Protein AF-A0AAV2R669-F1 (afdb_monomer_lite)

Organism: Meganyctiphanes norvegica (NCBI:txid48144)

Foldseek 3Di:
DPPDDDCPDAFADDPQVDDDPQFPDKDFDFDPPDDDDGDRHIGTDGPPDDDDDDDDDPDQLWWAKPFDDPQWLAARTWGFDDADPNHTWTDHPPFWIWDFDAPDDPHLFGWIKIDGRVDRFWIKIFGDPDSPDDLAFWGWIQTGPIPPDHGITIMHGESEDPQWDAANNRDTDGPVQACPPDQDDPVSRSNPPDDDPPDPPPDDPPDPDPDDPDPDDPDDDDDDDDDDDPDDDDDD

pLDDT: mean 83.21, std 13.61, range [39.62, 97.88]

Sequence (236 aa):
MSHRKNLTYDNFFGSSKCINKHEQCSSIYTSYTDVPKWYALWTSAPCNSLRCTACQQSILNFLHIRGLCSRTQFDLEYYIKDIKNNKPLFTGHRYSFIEFIPESVNSSLGFWQLTFTINNNTKGVMKMLDKKDYPIGKKNWIIEGDYCTPGLTTLALTSCSNGQYTCNDGSCIDISYRCDMEVHCRDESDEENCQTLLLPAKYLNNIPPPKTEGNDTVTISINIVLGPIKSFNIMD

Structure (mmCIF, N/CA/C/O backbone):
data_AF-A0AAV2R669-F1
#
_entry.id   AF-A0AAV2R669-F1
#
loop_
_atom_site.group_PDB
_atom_site.id
_atom_site.type_symbol
_atom_site.label_atom_id
_atom_site.label_alt_id
_atom_site.label_comp_id
_atom_site.label_asym_id
_atom_site.label_entity_id
_atom_site.label_seq_id
_atom_site.pdbx_PDB_ins_code
_atom_site.Cartn_x
_atom_site.Cartn_y
_atom_site.Cartn_z
_atom_site.occupancy
_atom_site.B_iso_or_equiv
_atom_site.auth_seq_id
_atom_site.auth_comp_id
_atom_site.auth_asym_id
_atom_site.auth_atom_id
_atom_site.pdbx_PDB_model_num
ATOM 1 N N . MET A 1 1 ? 5.722 -16.511 -29.828 1.00 39.62 1 MET A N 1
ATOM 2 C CA . MET A 1 1 ? 4.247 -16.526 -29.710 1.00 39.62 1 MET A CA 1
ATOM 3 C C . MET A 1 1 ? 3.688 -15.379 -30.536 1.00 39.62 1 MET A C 1
ATOM 5 O O . MET A 1 1 ? 4.020 -14.237 -30.260 1.00 39.62 1 MET A O 1
ATOM 9 N N . SER A 1 2 ? 2.917 -15.661 -31.588 1.00 45.12 2 SER A N 1
ATOM 10 C CA . SER A 1 2 ? 2.230 -14.614 -32.355 1.00 45.12 2 SER A CA 1
ATOM 11 C C . SER A 1 2 ? 0.931 -14.282 -31.623 1.00 45.12 2 SER A C 1
ATOM 13 O O . SER A 1 2 ? -0.000 -15.084 -31.629 1.00 45.12 2 SER A O 1
ATOM 15 N N . HIS A 1 3 ? 0.882 -13.135 -30.942 1.00 60.78 3 HIS A N 1
ATOM 16 C CA . HIS A 1 3 ? -0.354 -12.623 -30.351 1.00 60.78 3 HIS A CA 1
ATOM 17 C C . HIS A 1 3 ? -1.243 -12.078 -31.472 1.00 60.78 3 HIS A C 1
ATOM 19 O O . HIS A 1 3 ? -1.274 -10.879 -31.736 1.00 60.78 3 HIS A O 1
ATOM 25 N N . ARG A 1 4 ? -1.936 -12.975 -32.180 1.00 66.12 4 ARG A N 1
ATOM 26 C CA . ARG A 1 4 ? -2.916 -12.587 -33.196 1.00 66.12 4 ARG A CA 1
ATOM 27 C C . ARG A 1 4 ? -4.174 -12.092 -32.495 1.00 66.12 4 ARG A C 1
ATOM 29 O O . ARG A 1 4 ? -4.993 -12.885 -32.043 1.00 66.12 4 ARG A O 1
ATOM 36 N N . LYS A 1 5 ? -4.301 -10.774 -32.384 1.00 72.06 5 LYS A N 1
ATOM 37 C CA . LYS A 1 5 ? -5.547 -10.095 -32.025 1.00 72.06 5 LYS A CA 1
ATOM 38 C C . LYS A 1 5 ? -6.033 -9.319 -33.240 1.00 72.06 5 LYS A C 1
ATOM 40 O O . LYS A 1 5 ? -5.220 -8.769 -33.980 1.00 72.06 5 LYS A O 1
ATOM 45 N N . ASN A 1 6 ? -7.347 -9.282 -33.440 1.00 79.56 6 ASN A N 1
ATOM 46 C CA . ASN A 1 6 ? -7.929 -8.431 -34.470 1.00 79.56 6 ASN A CA 1
ATOM 47 C C . ASN A 1 6 ? -7.722 -6.969 -34.081 1.00 79.56 6 ASN A C 1
ATOM 49 O O . ASN A 1 6 ? -8.040 -6.570 -32.960 1.00 79.56 6 ASN A O 1
ATOM 53 N N . LEU A 1 7 ? -7.190 -6.183 -35.011 1.00 72.62 7 LEU A N 1
ATOM 54 C CA . LEU A 1 7 ? -7.048 -4.750 -34.829 1.00 72.62 7 LEU A CA 1
ATOM 55 C C . LEU A 1 7 ? -8.405 -4.086 -35.087 1.00 72.62 7 LEU A C 1
ATOM 57 O O . LEU A 1 7 ? -8.795 -3.892 -36.232 1.00 72.62 7 LEU A O 1
ATOM 61 N N . THR A 1 8 ? -9.146 -3.790 -34.021 1.00 83.44 8 THR A N 1
ATOM 62 C CA . THR A 1 8 ? -10.465 -3.131 -34.096 1.00 83.44 8 THR A CA 1
ATOM 63 C C . THR A 1 8 ? -10.393 -1.618 -33.881 1.00 83.44 8 THR A C 1
ATOM 65 O O . THR A 1 8 ? -11.408 -0.938 -33.987 1.00 83.44 8 THR A O 1
ATOM 68 N N . TYR A 1 9 ? -9.214 -1.101 -33.534 1.00 81.62 9 TYR A N 1
ATOM 69 C CA . TYR A 1 9 ? -8.947 0.307 -33.263 1.00 81.62 9 TYR A CA 1
ATOM 70 C C . TYR A 1 9 ? -7.529 0.657 -33.718 1.00 81.62 9 TYR A C 1
ATOM 72 O O . TYR A 1 9 ? -6.600 -0.117 -33.472 1.00 81.62 9 TYR A O 1
ATOM 80 N N . ASP A 1 10 ? -7.364 1.830 -34.329 1.00 77.69 10 ASP A N 1
ATOM 81 C CA . ASP A 1 10 ? -6.072 2.416 -34.667 1.00 77.69 10 ASP A CA 1
ATOM 82 C C . ASP A 1 10 ? -6.046 3.922 -34.384 1.00 77.69 10 ASP A C 1
ATOM 84 O O . ASP A 1 10 ? -7.063 4.607 -34.481 1.00 77.69 10 ASP A O 1
ATOM 88 N N . ASN A 1 11 ? -4.870 4.443 -34.032 1.00 80.31 11 ASN A N 1
ATOM 89 C CA . ASN A 1 11 ? -4.634 5.878 -33.861 1.00 80.31 11 ASN A CA 1
ATOM 90 C C . ASN A 1 11 ? -3.311 6.320 -34.511 1.00 80.31 11 ASN A C 1
ATOM 92 O O . ASN A 1 11 ? -2.536 7.084 -33.928 1.00 80.31 11 ASN A O 1
ATOM 96 N N . PHE A 1 12 ? -3.038 5.815 -35.717 1.00 79.62 12 PHE A N 1
ATOM 97 C CA . PHE A 1 12 ? -1.844 6.192 -36.473 1.00 79.62 12 PHE A CA 1
ATOM 98 C C . PHE A 1 12 ? -1.829 7.688 -36.822 1.00 79.62 12 PHE A C 1
ATOM 100 O O . PHE A 1 12 ? -2.843 8.249 -37.244 1.00 79.62 12 PHE A O 1
ATOM 107 N N . PHE A 1 13 ? -0.668 8.333 -36.679 1.00 73.25 13 PHE A N 1
ATOM 108 C CA . PHE A 1 13 ? -0.497 9.761 -36.961 1.00 73.25 13 PHE A CA 1
ATOM 109 C C . PHE A 1 13 ? -0.235 10.048 -38.448 1.00 73.25 13 PHE A C 1
ATOM 111 O O . PHE A 1 13 ? 0.772 9.613 -39.013 1.00 73.25 13 PHE A O 1
ATOM 118 N N . GLY A 1 14 ? -1.094 10.846 -39.086 1.00 69.94 14 GLY A N 1
ATOM 119 C CA . GLY A 1 14 ? -0.857 11.358 -40.442 1.00 69.94 14 GLY A CA 1
ATOM 120 C C . GLY A 1 14 ? -0.643 10.259 -41.496 1.00 69.94 14 GLY A C 1
ATOM 121 O O . GLY A 1 14 ? -1.399 9.291 -41.570 1.00 69.94 14 GLY A O 1
ATOM 122 N N . SER A 1 15 ? 0.395 10.405 -42.326 1.00 58.53 15 SER A N 1
ATOM 123 C CA . SER A 1 15 ? 0.717 9.493 -43.438 1.00 58.53 15 SER A CA 1
ATOM 124 C C . SER A 1 15 ? 1.345 8.159 -43.016 1.00 58.53 15 SER A C 1
ATOM 126 O O . SER A 1 15 ? 1.651 7.340 -43.879 1.00 58.53 15 SER A O 1
ATOM 128 N N . SER A 1 16 ? 1.510 7.895 -41.716 1.00 60.56 16 SER A N 1
ATOM 129 C CA . SER A 1 16 ? 2.085 6.635 -41.208 1.00 60.56 16 SER A CA 1
ATOM 130 C C . SER A 1 16 ? 1.166 5.409 -41.367 1.00 60.56 16 SER A C 1
ATOM 132 O O . SER A 1 16 ? 1.531 4.301 -40.982 1.00 60.56 16 SER A O 1
ATOM 134 N N . LYS A 1 17 ? 0.002 5.577 -42.015 1.00 58.44 17 LYS A N 1
ATOM 135 C CA . LYS A 1 17 ? -0.806 4.478 -42.578 1.00 58.44 17 LYS A CA 1
ATOM 136 C C . LYS A 1 17 ? -0.176 3.848 -43.829 1.00 58.44 17 LYS A C 1
ATOM 138 O O . LYS A 1 17 ? -0.511 2.718 -44.179 1.00 58.44 17 LYS A O 1
ATOM 143 N N . CYS A 1 18 ? 0.720 4.561 -44.515 1.00 59.94 18 CYS A N 1
ATOM 144 C CA . CYS A 1 18 ? 1.361 4.092 -45.740 1.00 59.94 18 CYS A CA 1
ATOM 145 C C . CYS A 1 18 ? 2.599 3.250 -45.408 1.00 59.94 18 CYS A C 1
ATOM 147 O O . CYS A 1 18 ? 3.700 3.765 -45.236 1.00 59.94 18 CYS A O 1
ATOM 149 N N . ILE A 1 19 ? 2.404 1.936 -45.328 1.00 62.81 19 ILE A N 1
ATOM 150 C CA . ILE A 1 19 ? 3.462 0.958 -45.066 1.00 62.81 19 ILE A CA 1
ATOM 151 C C . ILE A 1 19 ? 4.457 0.951 -46.238 1.00 62.81 19 ILE A C 1
ATOM 153 O O . ILE A 1 19 ? 4.104 0.590 -47.361 1.00 62.81 19 ILE A O 1
ATOM 157 N N . ASN A 1 20 ? 5.715 1.316 -45.983 1.00 72.06 20 ASN A N 1
ATOM 158 C CA . ASN A 1 20 ? 6.813 1.164 -46.941 1.00 72.06 20 ASN A CA 1
ATOM 159 C C . ASN A 1 20 ? 7.665 -0.077 -46.595 1.00 72.06 20 ASN A C 1
ATOM 161 O O . ASN A 1 20 ? 7.605 -0.592 -45.478 1.00 72.06 20 ASN A O 1
ATOM 165 N N . LYS A 1 21 ? 8.496 -0.565 -47.529 1.00 77.31 21 LYS A N 1
ATOM 166 C CA . LYS A 1 21 ? 9.303 -1.795 -47.338 1.00 77.31 21 LYS A CA 1
ATOM 167 C C . LYS A 1 21 ? 10.291 -1.749 -46.160 1.00 77.31 21 LYS A C 1
ATOM 169 O O . LYS A 1 21 ? 10.777 -2.791 -45.735 1.00 77.31 21 LYS A O 1
ATOM 174 N N . HIS A 1 22 ? 10.615 -0.561 -45.661 1.00 78.94 22 HIS A N 1
ATOM 175 C CA . HIS A 1 22 ? 11.566 -0.339 -44.575 1.00 78.94 22 HIS A CA 1
ATOM 176 C C . HIS A 1 22 ? 10.886 -0.125 -43.216 1.00 78.94 22 HIS A C 1
ATOM 178 O O . HIS A 1 22 ? 11.506 -0.390 -42.192 1.00 78.94 22 HIS A O 1
ATOM 184 N N . GLU A 1 23 ? 9.619 0.289 -43.191 1.00 83.25 23 GLU A N 1
ATOM 185 C CA . GLU A 1 23 ? 8.859 0.620 -41.984 1.00 83.25 23 GLU A CA 1
ATOM 186 C C . GLU A 1 23 ? 7.741 -0.399 -41.735 1.00 83.25 23 GLU A C 1
ATOM 188 O O . GLU A 1 23 ? 6.563 -0.148 -41.980 1.00 83.25 23 GLU A O 1
ATOM 193 N N . GLN A 1 24 ? 8.137 -1.585 -41.273 1.00 85.25 24 GLN A N 1
ATOM 194 C CA . GLN A 1 24 ? 7.246 -2.734 -41.048 1.00 85.25 24 GLN A CA 1
ATOM 195 C C . GLN A 1 24 ? 6.854 -2.935 -39.572 1.00 85.25 24 GLN A C 1
ATOM 197 O O . GLN A 1 24 ? 6.113 -3.863 -39.258 1.00 85.25 24 GLN A O 1
ATOM 202 N N . CYS A 1 25 ? 7.351 -2.099 -38.655 1.00 85.69 25 CYS A N 1
ATOM 203 C CA . CYS A 1 25 ? 7.051 -2.181 -37.226 1.00 85.69 25 CYS A CA 1
ATOM 204 C C . CYS A 1 25 ? 6.330 -0.922 -36.744 1.00 85.69 25 CYS A C 1
ATOM 206 O O . CYS A 1 25 ? 6.520 0.161 -37.286 1.00 85.69 25 CYS A O 1
ATOM 208 N N . SER A 1 26 ? 5.506 -1.051 -35.706 1.00 85.00 26 SER A N 1
ATOM 209 C CA . SER A 1 26 ? 4.833 0.082 -35.068 1.00 85.00 26 SER A CA 1
ATOM 210 C C . SER A 1 26 ? 5.607 0.559 -33.842 1.00 85.00 26 SER A C 1
ATOM 212 O O . SER A 1 26 ? 6.101 -0.257 -33.063 1.00 85.00 26 SER A O 1
ATOM 214 N N . SER A 1 27 ? 5.647 1.868 -33.620 1.00 84.56 27 SER A N 1
ATOM 215 C CA . SER A 1 27 ? 6.121 2.468 -32.371 1.00 84.56 27 SER A CA 1
ATOM 216 C C . SER A 1 27 ? 5.135 3.515 -31.864 1.00 84.56 27 SER A C 1
ATOM 218 O O . SER A 1 27 ? 4.280 3.986 -32.614 1.00 84.56 27 SER A O 1
ATOM 220 N N . ILE A 1 28 ? 5.238 3.850 -30.580 1.00 83.00 28 ILE A N 1
ATOM 221 C CA . ILE A 1 28 ? 4.409 4.874 -29.947 1.00 83.00 28 ILE A CA 1
ATOM 222 C C . ILE A 1 28 ? 5.215 6.168 -29.892 1.00 83.00 28 ILE A C 1
ATOM 224 O O . ILE A 1 28 ? 6.337 6.185 -29.384 1.00 83.00 28 ILE A O 1
ATOM 228 N N . TYR A 1 29 ? 4.635 7.242 -30.415 1.00 76.00 29 TYR A N 1
ATOM 229 C CA . TYR A 1 29 ? 5.193 8.585 -30.381 1.00 76.00 29 TYR A CA 1
ATOM 230 C C . TYR A 1 29 ? 4.450 9.441 -29.350 1.00 76.00 29 TYR A C 1
ATOM 232 O O . TYR A 1 29 ? 3.219 9.481 -29.331 1.00 76.00 29 TYR A O 1
ATOM 240 N N . THR A 1 30 ? 5.210 10.131 -28.498 1.00 72.44 30 THR A N 1
ATOM 241 C CA . THR A 1 30 ? 4.705 11.092 -27.510 1.00 72.44 30 THR A CA 1
ATOM 242 C C . THR A 1 30 ? 5.385 12.441 -27.744 1.00 72.44 30 THR A C 1
ATOM 244 O O . THR A 1 30 ? 6.606 12.526 -27.614 1.00 72.44 30 THR A O 1
ATOM 247 N N . SER A 1 31 ? 4.623 13.488 -28.077 1.00 62.28 31 SER A N 1
ATOM 248 C CA . SER A 1 31 ? 5.128 14.868 -28.179 1.00 62.28 31 SER A CA 1
ATOM 249 C C . SER A 1 31 ? 4.693 15.683 -26.962 1.00 62.28 31 SER A C 1
ATOM 251 O O . SER A 1 31 ? 3.539 15.601 -26.547 1.00 62.28 31 SER A O 1
ATOM 253 N N . TYR A 1 32 ? 5.617 16.459 -26.391 1.00 52.84 32 TYR A N 1
ATOM 254 C CA . TYR A 1 32 ? 5.367 17.345 -25.245 1.00 52.84 32 TYR A CA 1
ATOM 255 C C . TYR A 1 32 ? 4.954 18.765 -25.671 1.00 52.84 32 TYR A C 1
ATOM 257 O O . TYR A 1 32 ? 4.428 19.524 -24.864 1.00 52.84 32 TYR A O 1
ATOM 265 N N . THR A 1 33 ? 5.193 19.149 -26.928 1.00 57.22 33 THR A N 1
ATOM 266 C CA . THR A 1 33 ? 5.106 20.552 -27.367 1.00 57.22 33 THR A CA 1
ATOM 267 C C . THR A 1 33 ? 3.739 20.969 -27.908 1.00 57.22 33 THR A C 1
ATOM 269 O O . THR A 1 33 ? 3.522 22.160 -28.097 1.00 57.22 33 THR A O 1
ATOM 272 N N . ASP A 1 34 ? 2.805 20.031 -28.092 1.00 50.47 34 ASP A N 1
ATOM 273 C CA . ASP A 1 34 ? 1.478 20.295 -28.659 1.00 50.47 34 ASP A CA 1
ATOM 274 C C . ASP A 1 34 ? 0.375 19.841 -27.680 1.00 50.47 34 ASP A C 1
ATOM 276 O O . ASP A 1 34 ? 0.002 18.669 -27.628 1.00 50.47 34 ASP A O 1
ATOM 280 N N . VAL A 1 35 ? -0.147 20.760 -26.859 1.00 49.75 35 VAL A N 1
ATOM 281 C CA . VAL A 1 35 ? -1.277 20.506 -25.931 1.00 49.75 35 VAL A CA 1
ATOM 282 C C . VAL A 1 35 ? -2.598 21.013 -26.549 1.00 49.75 35 VAL A C 1
ATOM 284 O O . VAL A 1 35 ? -2.559 21.970 -27.322 1.00 49.75 35 VAL A O 1
ATOM 287 N N . PRO A 1 36 ? -3.773 20.397 -26.251 1.00 51.03 36 PRO A N 1
ATOM 288 C CA . PRO A 1 36 ? -4.198 20.010 -24.904 1.00 51.03 36 PRO A CA 1
ATOM 289 C C . PRO A 1 36 ? -4.433 18.505 -24.661 1.00 51.03 36 PRO A C 1
ATOM 291 O O . PRO A 1 36 ? -5.153 18.165 -23.724 1.00 51.03 36 PRO A O 1
ATOM 294 N N . LYS A 1 37 ? -3.881 17.571 -25.454 1.00 48.03 37 LYS A N 1
ATOM 295 C CA . LYS A 1 37 ? -4.121 16.131 -25.217 1.00 48.03 37 LYS A CA 1
ATOM 296 C C . LYS A 1 37 ? -2.895 15.250 -25.458 1.00 48.03 37 LYS A C 1
ATOM 298 O O . LYS A 1 37 ? -2.371 15.175 -26.562 1.00 48.03 37 LYS A O 1
ATOM 303 N N . TRP A 1 38 ? -2.510 14.528 -24.409 1.00 51.62 38 TRP A N 1
ATOM 304 C CA . TRP A 1 38 ? -1.505 13.467 -24.397 1.00 51.62 38 TRP A CA 1
ATOM 305 C C . TRP A 1 38 ? -1.961 12.278 -25.250 1.00 51.62 38 TRP A C 1
ATOM 307 O O . TRP A 1 38 ? -2.476 11.290 -24.728 1.00 51.62 38 TRP A O 1
ATOM 317 N N . TYR A 1 39 ? -1.814 12.359 -26.567 1.00 60.47 39 TYR A N 1
ATOM 318 C CA . TYR A 1 39 ? -2.067 11.207 -27.421 1.00 60.47 39 TYR A CA 1
ATOM 319 C C . TYR A 1 39 ? -0.762 10.446 -27.646 1.00 60.47 39 TYR A C 1
ATOM 321 O O . TYR A 1 39 ? 0.130 10.896 -28.357 1.00 60.47 39 TYR A O 1
ATOM 329 N N . ALA A 1 40 ? -0.662 9.270 -27.027 1.00 72.62 40 ALA A N 1
ATOM 330 C CA . ALA A 1 40 ? 0.266 8.228 -27.441 1.00 72.62 40 ALA A CA 1
ATOM 331 C C . ALA A 1 40 ? -0.179 7.723 -28.824 1.00 72.62 40 ALA A C 1
ATOM 333 O O . ALA A 1 40 ? -1.059 6.864 -28.923 1.00 72.62 40 ALA A O 1
ATOM 334 N N . LEU A 1 41 ? 0.362 8.319 -29.887 1.00 79.94 41 LEU A N 1
ATOM 335 C CA . LEU A 1 41 ? -0.017 8.021 -31.268 1.00 79.94 41 LEU A CA 1
ATOM 336 C C . LEU A 1 41 ? 0.861 6.916 -31.836 1.00 79.94 41 LEU A C 1
ATOM 338 O O . LEU A 1 41 ? 2.046 6.817 -31.510 1.00 79.94 41 LEU A O 1
ATOM 342 N N . TRP A 1 42 ? 0.289 6.084 -32.699 1.00 83.69 42 TRP A N 1
ATOM 343 C CA . TRP A 1 42 ? 1.061 5.054 -33.382 1.00 83.69 42 TRP A CA 1
ATOM 344 C C . TRP A 1 42 ? 1.752 5.637 -34.616 1.00 83.69 42 TRP A C 1
ATOM 346 O O . TRP A 1 42 ? 1.205 6.486 -35.320 1.00 83.69 42 TRP A O 1
ATOM 356 N N . THR A 1 43 ? 2.965 5.173 -34.893 1.00 83.44 43 THR A N 1
ATOM 357 C CA . THR A 1 43 ? 3.702 5.491 -36.119 1.00 83.44 43 THR A CA 1
ATOM 358 C C . THR A 1 43 ? 4.392 4.248 -36.653 1.00 83.44 43 THR A C 1
ATOM 360 O O . THR A 1 43 ? 4.813 3.378 -35.883 1.00 83.44 43 THR A O 1
ATOM 363 N N . SER A 1 44 ? 4.532 4.174 -37.973 1.00 85.38 44 SER A N 1
ATOM 364 C CA . SER A 1 44 ? 5.406 3.215 -38.636 1.00 85.38 44 SER A CA 1
ATOM 365 C C . SER A 1 44 ? 6.869 3.524 -38.295 1.00 85.38 44 SER A C 1
ATOM 367 O O . SER A 1 44 ? 7.248 4.675 -38.059 1.00 85.38 44 SER A O 1
ATOM 369 N N . ALA A 1 45 ? 7.681 2.479 -38.181 1.00 82.75 45 ALA A N 1
ATOM 370 C CA . ALA A 1 45 ? 9.097 2.559 -37.872 1.00 82.75 45 ALA A CA 1
ATOM 371 C C . ALA A 1 45 ? 9.853 1.339 -38.431 1.00 82.75 45 ALA A C 1
ATOM 373 O O . ALA A 1 45 ? 9.278 0.253 -38.593 1.00 82.75 45 ALA A O 1
ATOM 374 N N . PRO A 1 46 ? 11.165 1.472 -38.686 1.00 87.38 46 PRO A N 1
ATOM 375 C CA . PRO A 1 46 ? 12.007 0.337 -39.028 1.00 87.38 46 PRO A CA 1
ATOM 376 C C . PRO A 1 46 ? 12.129 -0.652 -37.870 1.00 87.38 46 PRO A C 1
ATOM 378 O O . PRO A 1 46 ? 12.451 -0.271 -36.745 1.00 87.38 46 PRO A O 1
ATOM 381 N N . CYS A 1 47 ? 11.934 -1.940 -38.153 1.00 85.56 47 CYS A N 1
ATOM 382 C CA . CYS A 1 47 ? 12.015 -3.004 -37.147 1.00 85.56 47 CYS A CA 1
ATOM 383 C C . CYS A 1 47 ? 13.415 -3.192 -36.544 1.00 85.56 47 CYS A C 1
ATOM 385 O O . CYS A 1 47 ? 13.551 -3.757 -35.465 1.00 85.56 47 CYS A O 1
ATOM 387 N N . ASN A 1 48 ? 14.459 -2.739 -37.241 1.00 88.88 48 ASN A N 1
ATOM 388 C CA . ASN A 1 48 ? 15.849 -2.797 -36.786 1.00 88.88 48 ASN A CA 1
ATOM 389 C C . ASN A 1 48 ? 16.268 -1.576 -35.946 1.00 88.88 48 ASN A C 1
ATOM 391 O O . ASN A 1 48 ? 17.411 -1.504 -35.501 1.00 88.88 48 ASN A O 1
ATOM 395 N N . SER A 1 49 ? 15.374 -0.606 -35.738 1.00 85.12 49 SER A N 1
ATOM 396 C CA . SER A 1 49 ? 15.646 0.573 -34.919 1.00 85.12 49 SER A CA 1
ATOM 397 C C . SER A 1 49 ? 15.556 0.212 -33.434 1.00 85.12 49 SER A C 1
ATOM 399 O O . SER A 1 49 ? 14.514 -0.244 -32.965 1.00 85.12 49 SER A O 1
ATOM 401 N N . LEU A 1 50 ? 16.636 0.440 -32.681 1.00 83.75 50 LEU A N 1
ATOM 402 C CA . LEU A 1 50 ? 16.644 0.263 -31.227 1.00 83.75 50 LEU A CA 1
ATOM 403 C C . LEU A 1 50 ? 15.735 1.307 -30.570 1.00 83.75 50 LEU A C 1
ATOM 405 O O . LEU A 1 50 ? 15.984 2.509 -30.665 1.00 83.75 50 LEU A O 1
ATOM 409 N N . ARG A 1 51 ? 14.669 0.842 -29.915 1.00 80.25 51 ARG A N 1
ATOM 410 C CA . ARG A 1 51 ? 13.666 1.674 -29.238 1.00 80.25 51 ARG A CA 1
ATOM 411 C C . ARG A 1 51 ? 13.211 0.999 -27.951 1.00 80.25 51 ARG A C 1
ATOM 413 O O . ARG A 1 51 ? 13.221 -0.227 -27.854 1.00 80.25 51 ARG A O 1
ATOM 420 N N . CYS A 1 52 ? 12.765 1.794 -26.983 1.00 79.69 52 CYS A N 1
ATOM 421 C CA . CYS A 1 52 ? 12.023 1.264 -25.843 1.00 79.69 52 CYS A CA 1
ATOM 422 C C . CYS A 1 52 ? 10.739 0.597 -26.354 1.00 79.69 52 CYS A C 1
ATOM 424 O O . CYS A 1 52 ? 10.006 1.194 -27.143 1.00 79.69 52 CYS A O 1
ATOM 426 N N . THR A 1 53 ? 10.481 -0.637 -25.921 1.00 79.62 53 THR A N 1
ATOM 427 C CA . THR A 1 53 ? 9.311 -1.411 -26.347 1.00 79.62 53 THR A CA 1
ATOM 428 C C . THR A 1 53 ? 8.296 -1.531 -25.217 1.00 79.62 53 THR A C 1
ATOM 430 O O . THR A 1 53 ? 8.667 -1.649 -24.048 1.00 79.62 53 THR A O 1
ATOM 433 N N . ALA A 1 54 ? 7.013 -1.503 -25.568 1.00 76.56 54 ALA A N 1
ATOM 434 C CA . ALA A 1 54 ? 5.929 -1.796 -24.644 1.00 76.56 54 ALA A CA 1
ATOM 435 C C . ALA A 1 54 ? 5.592 -3.288 -24.728 1.00 76.56 54 ALA A C 1
ATOM 437 O O . ALA A 1 54 ? 5.341 -3.818 -25.811 1.00 76.56 54 ALA A O 1
ATOM 438 N N . CYS A 1 55 ? 5.551 -3.961 -23.583 1.00 70.88 55 CYS A N 1
ATOM 439 C CA . CYS A 1 55 ? 5.133 -5.356 -23.497 1.00 70.88 55 CYS A CA 1
ATOM 440 C C . CYS A 1 55 ? 3.715 -5.428 -22.927 1.00 70.88 55 CYS A C 1
ATOM 442 O O . CYS A 1 55 ? 3.431 -4.839 -21.886 1.00 70.88 55 CYS A O 1
ATOM 444 N N . GLN A 1 56 ? 2.822 -6.174 -23.584 1.00 69.56 56 GLN A N 1
ATOM 445 C CA . GLN A 1 56 ? 1.528 -6.514 -22.997 1.00 69.56 56 GLN A CA 1
ATOM 446 C C . GLN A 1 56 ? 1.718 -7.705 -22.053 1.00 69.56 56 GLN A C 1
ATOM 448 O O . GLN A 1 56 ? 1.891 -8.834 -22.509 1.00 69.56 56 GLN A O 1
ATOM 453 N N . GLN A 1 57 ? 1.660 -7.462 -20.746 1.00 66.50 57 GLN A N 1
ATOM 454 C CA . GLN A 1 57 ? 1.606 -8.527 -19.748 1.00 66.50 57 GLN A CA 1
ATOM 455 C C . GLN A 1 57 ? 0.145 -8.828 -19.410 1.00 66.50 57 GLN A C 1
ATOM 457 O O . GLN A 1 57 ? -0.630 -7.924 -19.112 1.00 66.50 57 GLN A O 1
ATOM 462 N N . SER A 1 58 ? -0.256 -10.094 -19.526 1.00 56.69 58 SER A N 1
ATOM 463 C CA . SER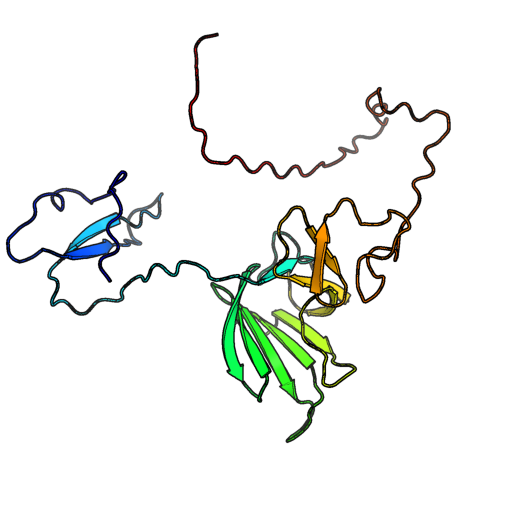 A 1 58 ? -1.665 -10.500 -19.456 1.00 56.69 58 SER A CA 1
ATOM 464 C C . SER A 1 58 ? -2.254 -10.478 -18.047 1.00 56.69 58 SER A C 1
ATOM 466 O O . SER A 1 58 ? -3.471 -10.402 -17.933 1.00 56.69 58 SER A O 1
ATOM 468 N N . ILE A 1 59 ? -1.425 -10.540 -16.998 1.00 56.41 59 ILE A N 1
ATOM 469 C CA . ILE A 1 59 ? -1.854 -10.462 -15.596 1.00 56.41 59 ILE A CA 1
ATOM 470 C C . ILE A 1 59 ? -0.693 -9.883 -14.777 1.00 56.41 59 ILE A C 1
ATOM 472 O O . ILE A 1 59 ? 0.271 -10.585 -14.477 1.00 56.41 59 ILE A O 1
ATOM 476 N N . LEU A 1 60 ? -0.762 -8.601 -14.434 1.00 57.47 60 LEU A N 1
ATOM 477 C CA . LEU A 1 60 ? -0.095 -8.087 -13.241 1.00 57.47 60 LEU A CA 1
ATOM 478 C C . LEU A 1 60 ? -1.215 -7.906 -12.222 1.00 57.47 60 LEU A C 1
ATOM 480 O O . LEU A 1 60 ? -2.060 -7.032 -12.391 1.00 57.47 60 LEU A O 1
ATOM 484 N N . ASN A 1 61 ? -1.268 -8.771 -11.210 1.00 71.75 61 ASN A N 1
ATOM 485 C CA . ASN A 1 61 ? -2.124 -8.513 -10.059 1.00 71.75 61 ASN A CA 1
ATOM 486 C C . ASN A 1 61 ? -1.426 -7.424 -9.253 1.00 71.75 61 ASN A C 1
ATOM 488 O O . ASN A 1 61 ? -0.530 -7.704 -8.455 1.00 71.75 61 ASN A O 1
ATOM 492 N N . PHE A 1 62 ? -1.770 -6.177 -9.554 1.00 87.25 62 PHE A N 1
ATOM 493 C CA . PHE A 1 62 ? -1.351 -5.051 -8.744 1.00 87.25 62 PHE A CA 1
ATOM 494 C C . PHE A 1 62 ? -1.967 -5.192 -7.352 1.00 87.25 62 PHE A C 1
ATOM 496 O O . PHE A 1 62 ? -3.078 -5.694 -7.178 1.00 87.25 62 PHE A O 1
ATOM 503 N N . LEU A 1 63 ? -1.211 -4.765 -6.354 1.00 93.19 63 LEU A N 1
ATOM 504 C CA . LEU A 1 63 ? -1.711 -4.536 -5.018 1.00 93.19 63 LEU A CA 1
ATOM 505 C C . LEU A 1 63 ? -2.189 -3.093 -4.954 1.00 93.19 63 LEU A C 1
ATOM 507 O O . LEU A 1 63 ? -1.436 -2.167 -5.250 1.00 93.19 63 LEU A O 1
ATOM 511 N N . HIS A 1 64 ? -3.430 -2.906 -4.545 1.00 93.19 64 HIS A N 1
ATOM 512 C CA . HIS A 1 64 ? -3.991 -1.596 -4.280 1.00 93.19 64 HIS A CA 1
ATOM 513 C C . HIS A 1 64 ? -3.719 -1.228 -2.828 1.00 93.19 64 HIS A C 1
ATOM 515 O O . HIS A 1 64 ? -3.953 -2.048 -1.938 1.00 93.19 64 HIS A O 1
ATOM 521 N N . ILE A 1 65 ? -3.268 -0.001 -2.574 1.00 94.69 65 ILE A N 1
ATOM 522 C CA . ILE A 1 65 ? -3.249 0.552 -1.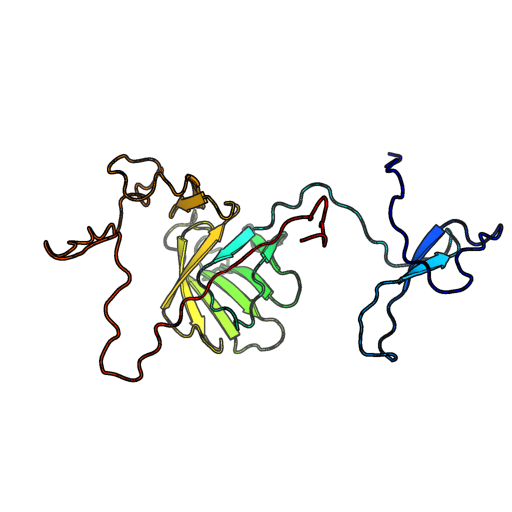221 1.00 94.69 65 ILE A CA 1
ATOM 523 C C . ILE A 1 65 ? -4.534 1.353 -0.994 1.00 94.69 65 ILE A C 1
ATOM 525 O O . ILE A 1 65 ? -4.862 2.282 -1.731 1.00 94.69 65 ILE A O 1
ATOM 529 N N . ARG A 1 66 ? -5.307 0.957 0.015 1.00 93.81 66 ARG A N 1
ATOM 530 C CA . ARG A 1 66 ? -6.540 1.633 0.443 1.00 93.81 66 ARG A CA 1
ATOM 531 C C . ARG A 1 66 ? -6.306 2.316 1.793 1.00 93.81 66 ARG A C 1
ATOM 533 O O . ARG A 1 66 ? -5.445 1.886 2.556 1.00 93.81 66 ARG A O 1
ATOM 540 N N . GLY A 1 67 ? -7.082 3.359 2.090 1.00 91.31 67 GLY A N 1
ATOM 541 C CA . GLY A 1 67 ? -6.995 4.130 3.343 1.00 91.31 67 GLY A CA 1
ATOM 542 C C . GLY A 1 67 ? -6.216 5.446 3.235 1.00 91.31 67 GLY A C 1
ATOM 543 O O . GLY A 1 67 ? -6.287 6.274 4.138 1.00 91.31 67 GLY A O 1
ATOM 544 N N . LEU A 1 68 ? -5.525 5.678 2.115 1.00 91.56 68 LEU A N 1
ATOM 545 C CA . LEU A 1 68 ? -4.978 6.990 1.770 1.00 91.56 68 LEU A CA 1
ATOM 546 C C . LEU A 1 68 ? -6.072 7.894 1.188 1.00 91.56 68 LEU A C 1
ATOM 548 O O . LEU A 1 68 ? -7.031 7.419 0.573 1.00 91.56 68 LEU A O 1
ATOM 552 N N . CYS A 1 69 ? -5.925 9.205 1.361 1.00 86.69 69 CYS A N 1
ATOM 553 C CA . CYS A 1 69 ? -6.871 10.165 0.801 1.00 86.69 69 CYS A CA 1
ATOM 554 C C . CYS A 1 69 ? -6.723 10.301 -0.735 1.00 86.69 69 CYS A C 1
ATOM 556 O O . CYS A 1 69 ? -5.680 10.002 -1.312 1.00 86.69 69 CYS A O 1
ATOM 558 N N . SER A 1 70 ? -7.736 10.857 -1.408 1.00 86.12 70 SER A N 1
ATOM 559 C CA . SER A 1 70 ? -7.751 11.042 -2.874 1.00 86.12 70 SER A CA 1
ATOM 560 C C . SER A 1 70 ? -6.680 11.987 -3.441 1.00 86.12 70 SER A C 1
ATOM 562 O O . SER A 1 70 ? -6.403 11.951 -4.636 1.00 86.12 70 SER A O 1
ATOM 564 N N . ARG A 1 71 ? -6.088 12.846 -2.604 1.00 88.62 71 ARG A N 1
ATOM 565 C CA . ARG A 1 71 ? -5.014 13.796 -2.952 1.00 88.62 71 ARG A CA 1
ATOM 566 C C . ARG A 1 71 ? -3.637 13.361 -2.443 1.00 88.62 71 ARG A C 1
ATOM 568 O O . ARG A 1 71 ? -2.731 14.192 -2.3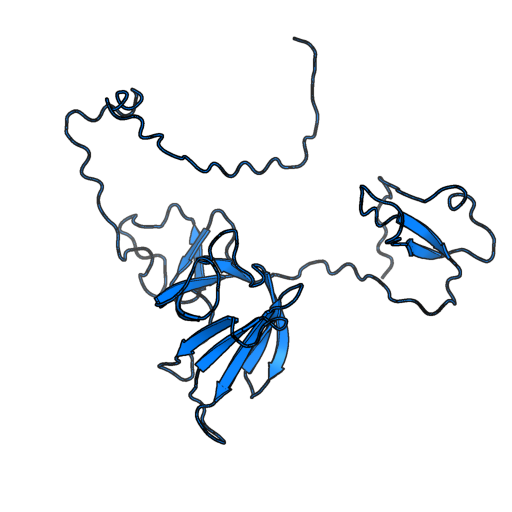90 1.00 88.62 71 ARG A O 1
ATOM 575 N N . THR A 1 72 ? -3.494 12.104 -2.024 1.00 90.81 72 THR A N 1
ATOM 576 C CA . THR A 1 72 ? -2.215 11.591 -1.533 1.00 90.81 72 THR A CA 1
ATOM 577 C C . THR A 1 72 ? -1.123 11.705 -2.597 1.00 90.81 72 THR A C 1
ATOM 579 O O . THR A 1 72 ? -1.390 11.628 -3.799 1.00 90.81 72 THR A O 1
ATOM 582 N N . GLN A 1 73 ? 0.117 11.903 -2.153 1.00 91.44 73 GLN A N 1
ATOM 583 C CA . GLN A 1 73 ? 1.276 11.958 -3.050 1.00 91.44 73 GLN A CA 1
ATOM 584 C C . GLN A 1 73 ? 1.806 10.568 -3.431 1.00 91.44 73 GLN A C 1
ATOM 586 O O . GLN A 1 73 ? 2.577 10.449 -4.385 1.00 91.44 73 GLN A O 1
ATOM 591 N N . PHE A 1 74 ? 1.421 9.527 -2.692 1.00 93.62 74 PHE A N 1
ATOM 592 C CA . PHE A 1 74 ? 1.824 8.152 -2.975 1.00 93.62 74 PHE A CA 1
ATOM 593 C C . PHE A 1 74 ? 1.065 7.575 -4.178 1.00 93.62 74 PHE A C 1
ATOM 595 O O . PHE A 1 74 ? -0.034 8.015 -4.519 1.00 93.62 74 PHE A O 1
ATOM 602 N N . ASP A 1 75 ? 1.648 6.565 -4.823 1.00 94.00 75 ASP A N 1
ATOM 603 C CA . ASP A 1 75 ? 0.909 5.764 -5.796 1.00 94.00 75 ASP A CA 1
ATOM 604 C C . ASP A 1 75 ? -0.164 4.934 -5.072 1.00 94.00 75 ASP A C 1
ATOM 606 O O . ASP A 1 75 ? -0.002 4.553 -3.916 1.00 94.00 75 ASP A O 1
ATOM 610 N N . LEU A 1 76 ? -1.272 4.639 -5.755 1.00 93.00 76 LEU A N 1
ATOM 611 C CA . LEU A 1 76 ? -2.347 3.804 -5.201 1.00 93.00 76 LEU A CA 1
ATOM 612 C C . LEU A 1 76 ? -2.241 2.329 -5.614 1.00 93.00 76 LEU A C 1
ATOM 614 O O . LEU A 1 76 ? -2.969 1.483 -5.098 1.00 93.00 76 LEU A O 1
ATOM 618 N N . GLU A 1 77 ? -1.334 2.021 -6.537 1.00 93.62 77 GLU A N 1
ATOM 619 C CA . GLU A 1 77 ? -1.138 0.706 -7.138 1.00 93.62 77 GLU A CA 1
ATOM 620 C C . GLU A 1 77 ? 0.346 0.348 -7.105 1.00 93.62 77 GLU A C 1
ATOM 622 O O . GLU A 1 77 ? 1.194 1.137 -7.532 1.00 93.62 77 GLU A O 1
ATOM 627 N N . TYR A 1 78 ? 0.641 -0.851 -6.611 1.00 94.56 78 TYR A N 1
ATOM 628 C CA . TYR A 1 78 ? 1.985 -1.384 -6.437 1.00 94.56 78 TYR A CA 1
ATOM 629 C C . TYR A 1 78 ? 2.111 -2.770 -7.052 1.00 94.56 78 TYR A C 1
ATOM 631 O O . TYR A 1 78 ? 1.175 -3.562 -7.069 1.00 94.56 78 TYR A O 1
ATOM 639 N N . TYR A 1 79 ? 3.312 -3.110 -7.493 1.00 92.00 79 TYR A N 1
ATOM 640 C CA . TYR A 1 79 ? 3.665 -4.458 -7.924 1.00 92.00 79 TYR A CA 1
ATOM 641 C C . TYR A 1 79 ? 5.004 -4.870 -7.318 1.00 92.00 79 TYR A C 1
ATOM 643 O O . TYR A 1 79 ? 5.828 -4.034 -6.948 1.00 92.00 79 TYR A O 1
ATOM 651 N N . ILE A 1 80 ? 5.239 -6.175 -7.203 1.00 91.19 80 ILE A N 1
ATOM 652 C CA . ILE A 1 80 ? 6.518 -6.691 -6.711 1.00 91.19 80 ILE A CA 1
ATOM 653 C C . ILE A 1 80 ? 7.516 -6.624 -7.864 1.00 91.19 80 ILE A C 1
ATOM 655 O O . ILE A 1 80 ? 7.347 -7.309 -8.872 1.00 91.19 80 ILE A O 1
ATOM 659 N N . LYS A 1 81 ? 8.534 -5.773 -7.726 1.00 86.31 81 LYS A N 1
ATOM 660 C CA . LYS A 1 81 ? 9.560 -5.582 -8.760 1.00 86.31 81 LYS A CA 1
ATOM 661 C C . LYS A 1 81 ? 10.804 -6.427 -8.505 1.00 86.31 81 LYS A C 1
ATOM 663 O O . LYS A 1 81 ? 11.379 -6.946 -9.454 1.00 86.31 81 LYS A O 1
ATOM 668 N N . ASP A 1 82 ? 11.226 -6.514 -7.247 1.00 89.25 82 ASP A N 1
ATOM 669 C CA . ASP A 1 82 ? 12.503 -7.114 -6.852 1.00 89.25 82 ASP A CA 1
ATOM 670 C C . ASP A 1 82 ? 12.468 -7.586 -5.384 1.00 89.25 82 ASP A C 1
ATOM 672 O O . ASP A 1 82 ? 11.447 -7.452 -4.702 1.00 89.25 82 ASP A O 1
ATOM 676 N N . ILE A 1 83 ? 13.585 -8.116 -4.885 1.00 91.62 83 ILE A N 1
ATOM 677 C CA . ILE A 1 83 ? 13.819 -8.476 -3.485 1.00 91.62 83 ILE A CA 1
ATOM 678 C C . ILE A 1 83 ? 14.974 -7.623 -2.948 1.00 91.62 83 ILE A C 1
ATOM 680 O O . ILE A 1 83 ? 16.082 -7.644 -3.474 1.00 91.62 83 ILE A O 1
ATOM 684 N N . LYS A 1 84 ? 14.738 -6.907 -1.848 1.00 92.81 84 LYS A N 1
ATOM 685 C CA . LYS A 1 84 ? 15.741 -6.110 -1.133 1.00 92.81 84 LYS A CA 1
ATOM 686 C C . LYS A 1 84 ? 15.747 -6.507 0.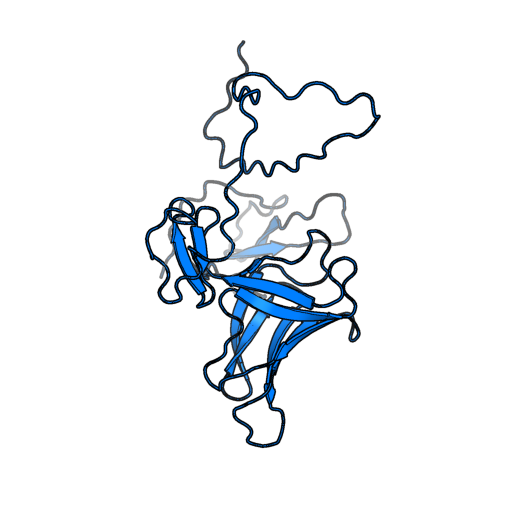340 1.00 92.81 84 LYS A C 1
ATOM 688 O O . LYS A 1 84 ? 14.692 -6.693 0.936 1.00 92.81 84 LYS A O 1
ATOM 693 N N . ASN A 1 85 ? 16.929 -6.673 0.935 1.00 91.19 85 ASN A N 1
ATOM 694 C CA . ASN A 1 85 ? 17.074 -7.128 2.328 1.00 91.19 85 ASN A CA 1
ATOM 695 C C . ASN A 1 85 ? 16.309 -8.440 2.623 1.00 91.19 85 ASN A C 1
ATOM 697 O O . ASN A 1 85 ? 15.687 -8.581 3.672 1.00 91.19 85 ASN A O 1
ATOM 701 N N . ASN A 1 86 ? 16.319 -9.394 1.680 1.00 90.75 86 ASN A N 1
ATOM 702 C CA . ASN A 1 86 ? 15.575 -10.665 1.750 1.00 90.75 86 ASN A CA 1
ATOM 703 C C . ASN A 1 86 ? 14.044 -10.521 1.881 1.00 90.75 86 ASN A C 1
ATOM 705 O O . ASN A 1 86 ? 13.356 -11.459 2.290 1.00 90.75 86 ASN A O 1
ATOM 709 N N . LYS A 1 87 ? 13.494 -9.358 1.524 1.00 94.25 87 LYS A N 1
ATOM 710 C CA . LYS A 1 87 ? 12.061 -9.059 1.527 1.00 94.25 87 LYS A CA 1
ATOM 711 C C . LYS A 1 87 ? 11.651 -8.446 0.175 1.00 94.25 87 LYS A C 1
ATOM 713 O O . LYS A 1 87 ? 12.484 -7.854 -0.505 1.00 94.25 87 LYS A O 1
ATOM 718 N N . PRO A 1 88 ? 10.397 -8.612 -0.269 1.00 94.81 88 PRO A N 1
ATOM 719 C CA . PRO A 1 88 ? 9.919 -8.038 -1.522 1.00 94.81 88 PRO A CA 1
ATOM 720 C C . PRO A 1 88 ? 9.970 -6.507 -1.493 1.00 94.81 88 PRO A C 1
ATOM 722 O O . PRO A 1 88 ? 9.637 -5.887 -0.486 1.00 94.81 88 PRO A O 1
ATOM 725 N N . LEU A 1 89 ? 10.349 -5.915 -2.622 1.00 95.56 89 LEU A N 1
ATOM 726 C CA . LEU A 1 89 ? 10.249 -4.488 -2.899 1.00 95.56 89 LEU A CA 1
ATOM 727 C C . LEU A 1 89 ? 8.969 -4.230 -3.701 1.00 95.56 89 LEU A C 1
ATOM 729 O O . LEU A 1 89 ? 8.862 -4.632 -4.867 1.00 95.56 89 LEU A O 1
ATOM 733 N N . PHE A 1 90 ? 8.015 -3.529 -3.093 1.00 95.69 90 PHE A N 1
ATOM 734 C CA . PHE A 1 90 ? 6.785 -3.118 -3.766 1.00 95.69 90 PHE A CA 1
ATOM 735 C C . PHE A 1 90 ? 7.024 -1.775 -4.447 1.00 95.69 90 PHE A C 1
ATOM 737 O O . PHE A 1 90 ? 7.378 -0.798 -3.797 1.00 95.69 90 PHE A O 1
ATOM 744 N N . THR A 1 91 ? 6.860 -1.715 -5.760 1.00 94.50 91 THR A N 1
ATOM 745 C CA . THR A 1 91 ? 7.114 -0.515 -6.563 1.00 94.50 91 THR A CA 1
ATOM 746 C C . THR A 1 91 ? 5.801 0.019 -7.110 1.00 94.50 91 THR A C 1
ATOM 748 O O . THR A 1 91 ? 5.017 -0.746 -7.668 1.00 94.50 91 THR A O 1
ATOM 751 N N . GLY A 1 92 ? 5.558 1.312 -6.920 1.00 92.94 92 GLY A N 1
ATOM 752 C CA . GLY A 1 92 ? 4.435 2.031 -7.505 1.00 92.94 92 GLY A CA 1
ATOM 753 C C . GLY A 1 92 ? 4.712 2.433 -8.951 1.00 92.94 92 GLY A C 1
ATOM 754 O O . GLY A 1 92 ? 5.843 2.359 -9.435 1.00 92.94 92 GLY A O 1
ATOM 755 N N . HIS A 1 93 ? 3.677 2.862 -9.669 1.00 86.69 93 HIS A N 1
ATOM 756 C CA . HIS A 1 93 ? 3.808 3.217 -11.086 1.00 86.69 93 HIS A CA 1
ATOM 757 C C . HIS A 1 93 ? 4.629 4.480 -11.353 1.00 86.69 93 HIS A C 1
ATOM 759 O O . HIS A 1 93 ? 5.162 4.620 -12.456 1.00 86.69 93 HIS A O 1
ATOM 765 N N . ARG A 1 94 ? 4.694 5.414 -10.397 1.00 86.44 94 ARG A N 1
ATOM 766 C CA . ARG A 1 94 ? 5.361 6.702 -10.595 1.00 86.44 94 ARG A CA 1
ATOM 767 C C . ARG A 1 94 ? 6.538 6.861 -9.648 1.00 86.44 94 ARG A C 1
ATOM 769 O O . ARG A 1 94 ? 7.681 6.669 -10.050 1.00 86.44 94 ARG A O 1
ATOM 776 N N . TYR A 1 95 ? 6.262 7.251 -8.410 1.00 87.81 95 TYR A N 1
ATOM 777 C CA . TYR A 1 95 ? 7.244 7.890 -7.534 1.00 87.81 95 TYR A CA 1
ATOM 778 C C . TYR A 1 95 ? 7.180 7.369 -6.108 1.00 87.81 95 TYR A C 1
ATOM 780 O O . TYR A 1 95 ? 7.605 8.055 -5.185 1.00 87.81 95 TYR A O 1
ATOM 788 N N . SER A 1 96 ? 6.629 6.180 -5.888 1.00 94.88 96 SER A N 1
ATOM 789 C CA . SER A 1 96 ? 6.605 5.600 -4.555 1.00 94.88 96 SER A CA 1
ATOM 790 C C . SER A 1 96 ? 6.955 4.125 -4.537 1.00 94.88 96 SER A C 1
ATOM 792 O O . SER A 1 96 ? 6.769 3.401 -5.513 1.00 94.88 96 SER A O 1
ATOM 794 N N . PHE A 1 97 ? 7.496 3.674 -3.414 1.00 96.31 97 PHE A N 1
ATOM 795 C CA . PHE A 1 97 ? 7.826 2.273 -3.189 1.00 96.31 97 PHE A CA 1
ATOM 796 C C . PHE A 1 97 ? 7.697 1.930 -1.707 1.00 96.31 97 PHE A C 1
ATOM 798 O O . PHE A 1 97 ? 7.788 2.813 -0.854 1.00 96.31 97 PHE A O 1
ATOM 805 N N . ILE A 1 98 ? 7.495 0.648 -1.414 1.00 97.50 98 ILE A N 1
ATOM 806 C CA . ILE A 1 98 ? 7.466 0.100 -0.062 1.00 97.50 98 ILE A CA 1
ATOM 807 C C . ILE A 1 98 ? 8.602 -0.909 0.068 1.00 97.50 98 ILE A C 1
ATOM 809 O O . ILE A 1 98 ? 8.657 -1.891 -0.679 1.00 97.50 98 ILE A O 1
ATOM 813 N N . GLU A 1 99 ? 9.494 -0.679 1.024 1.00 96.81 99 GLU A N 1
ATOM 814 C CA . GLU A 1 99 ? 10.636 -1.552 1.290 1.00 96.81 99 GLU A CA 1
ATOM 815 C C . GLU A 1 99 ? 10.780 -1.892 2.770 1.00 96.81 99 GLU A C 1
ATOM 817 O O . GLU A 1 99 ? 10.329 -1.154 3.644 1.00 96.81 99 GLU A O 1
ATOM 822 N N . PHE A 1 100 ? 11.433 -3.017 3.050 1.00 97.12 100 PHE A N 1
ATOM 823 C CA . PHE A 1 100 ? 11.804 -3.397 4.406 1.00 97.12 100 PHE A CA 1
ATOM 824 C C . PHE A 1 100 ? 13.145 -2.768 4.800 1.00 97.12 100 PHE A C 1
ATOM 826 O O . PHE A 1 100 ? 14.162 -2.955 4.117 1.00 97.12 100 PHE A O 1
ATOM 833 N N . ILE A 1 101 ? 13.148 -2.084 5.942 1.00 95.94 101 ILE A N 1
ATOM 834 C CA . ILE A 1 101 ? 14.333 -1.498 6.564 1.00 95.94 101 ILE A CA 1
ATOM 835 C C . ILE A 1 101 ? 14.590 -2.228 7.891 1.00 95.94 101 ILE A C 1
ATOM 837 O O . ILE A 1 101 ? 13.754 -2.148 8.797 1.00 95.94 101 ILE A O 1
ATOM 841 N N . PRO A 1 102 ? 15.717 -2.955 8.026 1.00 95.38 102 PRO A N 1
ATOM 842 C CA . PRO A 1 102 ? 16.049 -3.653 9.261 1.00 95.38 102 PRO A CA 1
ATOM 843 C C . PRO A 1 102 ? 16.455 -2.661 10.358 1.00 95.38 102 PRO A C 1
ATOM 845 O O . PRO A 1 102 ? 17.103 -1.651 10.087 1.00 95.38 102 PRO A O 1
ATOM 848 N N . GLU A 1 103 ? 16.122 -2.973 11.610 1.00 92.50 103 GLU A N 1
ATOM 849 C CA . GLU A 1 103 ? 16.498 -2.149 12.774 1.00 92.50 103 GLU A CA 1
ATOM 850 C C . GLU A 1 103 ? 18.013 -2.095 13.019 1.00 92.50 103 GLU A C 1
ATOM 852 O O . GLU A 1 103 ? 18.537 -1.114 13.543 1.00 92.50 103 GLU A O 1
ATOM 857 N N . SER A 1 104 ? 18.728 -3.157 12.650 1.00 90.44 104 SER A N 1
ATOM 858 C CA . SER A 1 104 ? 20.178 -3.262 12.787 1.00 90.44 104 SER A CA 1
ATOM 859 C C . SER A 1 104 ? 20.751 -4.253 11.775 1.00 90.44 104 SER A C 1
ATOM 861 O O . SER A 1 104 ? 20.020 -4.987 11.101 1.00 90.44 104 SER A O 1
ATOM 863 N N . VAL A 1 105 ? 22.080 -4.278 11.650 1.00 83.81 105 VAL A N 1
ATOM 864 C CA . VAL A 1 105 ? 22.784 -5.219 10.770 1.00 83.81 105 VAL A CA 1
ATOM 865 C C . VAL A 1 105 ? 22.450 -6.654 11.200 1.00 83.81 105 VAL A C 1
ATOM 867 O O . VAL A 1 105 ? 22.700 -7.032 12.339 1.00 83.81 105 VAL A O 1
ATOM 870 N N . ASN A 1 106 ? 21.891 -7.446 10.278 1.00 80.31 106 ASN A N 1
ATOM 871 C CA . ASN A 1 106 ? 21.380 -8.813 10.481 1.00 80.31 106 ASN A CA 1
ATOM 872 C C . ASN A 1 106 ? 20.090 -8.953 11.317 1.00 80.31 106 ASN A C 1
ATOM 874 O O . ASN A 1 106 ? 19.723 -10.078 11.666 1.00 80.31 106 ASN A O 1
ATOM 878 N N . SER A 1 107 ? 19.364 -7.867 11.606 1.00 85.94 107 SER A N 1
ATOM 879 C CA . SER A 1 107 ? 18.040 -7.991 12.228 1.00 85.94 107 SER A CA 1
ATOM 880 C C . SER A 1 107 ? 17.014 -8.560 11.245 1.00 85.94 107 SER A C 1
ATOM 882 O O . SER A 1 107 ? 16.921 -8.133 10.094 1.00 85.94 107 SER A O 1
ATOM 884 N N . SER A 1 108 ? 16.215 -9.519 11.721 1.00 86.75 108 SER A N 1
ATOM 885 C CA . SER A 1 108 ? 15.025 -10.014 11.007 1.00 86.75 108 SER A CA 1
ATOM 886 C C . SER A 1 108 ? 13.759 -9.208 11.324 1.00 86.75 108 SER A C 1
ATOM 888 O O . SER A 1 108 ? 12.717 -9.436 10.708 1.00 86.75 108 SER A O 1
ATOM 890 N N . LEU A 1 109 ? 13.870 -8.267 12.267 1.00 93.44 109 LEU A N 1
ATOM 891 C CA . LEU A 1 109 ? 12.854 -7.290 12.633 1.00 93.44 109 LEU A CA 1
ATOM 892 C C . LEU A 1 109 ? 13.260 -5.903 12.131 1.00 93.44 109 LEU A C 1
ATOM 894 O O . LEU A 1 109 ? 14.432 -5.609 11.870 1.00 93.44 109 LEU A O 1
ATOM 898 N N . GLY A 1 110 ? 12.264 -5.049 11.974 1.00 95.44 110 GLY A N 1
ATOM 899 C CA . GLY A 1 110 ? 12.441 -3.720 11.431 1.00 95.44 110 GLY A CA 1
ATOM 900 C C . GLY A 1 110 ? 11.100 -3.079 11.146 1.00 95.44 110 GLY A C 1
ATOM 901 O O . GLY A 1 110 ? 10.113 -3.297 11.850 1.00 95.44 110 GLY A O 1
ATOM 902 N N . PHE A 1 111 ? 11.052 -2.305 10.077 1.00 97.12 111 PHE A N 1
ATOM 903 C CA . PHE A 1 111 ? 9.828 -1.659 9.648 1.00 97.12 111 PHE A CA 1
ATOM 904 C C . PHE A 1 111 ? 9.725 -1.651 8.133 1.00 97.12 111 PHE A C 1
ATOM 906 O O . PHE A 1 111 ? 10.717 -1.701 7.404 1.00 97.12 111 PHE A O 1
ATOM 913 N N . TRP A 1 112 ? 8.491 -1.583 7.662 1.00 97.88 112 TRP A N 1
ATOM 914 C CA . TRP A 1 112 ? 8.190 -1.322 6.271 1.00 97.88 112 TRP A CA 1
ATOM 915 C C . TRP A 1 112 ? 8.058 0.179 6.079 1.00 97.88 112 TRP A C 1
ATOM 917 O O . TRP A 1 112 ? 7.327 0.843 6.815 1.00 97.88 112 TRP A O 1
ATOM 927 N N . GLN A 1 113 ? 8.784 0.711 5.106 1.00 97.50 113 GLN A N 1
ATOM 928 C CA . GLN A 1 113 ? 8.777 2.125 4.785 1.00 97.50 113 GLN A CA 1
ATOM 929 C C . GLN A 1 113 ? 8.164 2.336 3.408 1.00 97.50 113 GLN A C 1
ATOM 931 O O . GLN A 1 113 ? 8.682 1.831 2.417 1.00 97.50 113 GLN A O 1
ATOM 936 N N . LEU A 1 114 ? 7.082 3.105 3.364 1.00 97.00 114 LEU A N 1
ATOM 937 C CA . LEU A 1 114 ? 6.505 3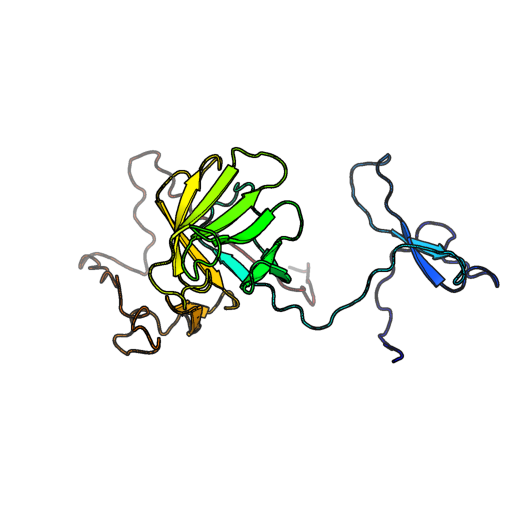.682 2.162 1.00 97.00 114 LEU A CA 1
ATOM 938 C C . LEU A 1 114 ? 7.208 5.018 1.902 1.00 97.00 114 LEU A C 1
ATOM 940 O O . LEU A 1 114 ? 7.167 5.913 2.739 1.00 97.00 114 LEU A O 1
ATOM 944 N N . THR A 1 115 ? 7.876 5.170 0.768 1.00 95.81 115 THR A N 1
ATOM 945 C CA . THR A 1 115 ? 8.656 6.374 0.453 1.00 95.81 115 THR A CA 1
ATOM 946 C C . THR A 1 115 ? 8.154 7.009 -0.825 1.00 95.81 115 THR A C 1
ATOM 948 O O . THR A 1 115 ? 7.940 6.312 -1.812 1.00 95.81 115 THR A O 1
ATOM 951 N N . PHE A 1 116 ? 8.008 8.334 -0.816 1.00 94.75 116 PHE A N 1
ATOM 952 C CA . PHE A 1 116 ? 7.806 9.132 -2.018 1.00 94.75 116 PHE A CA 1
ATOM 953 C C . PHE A 1 116 ? 9.157 9.675 -2.505 1.00 94.75 116 PHE A C 1
ATOM 955 O O . PHE A 1 116 ? 9.875 10.344 -1.770 1.00 94.75 116 PHE A O 1
ATOM 962 N N . THR A 1 117 ? 9.535 9.384 -3.746 1.00 92.50 117 THR A N 1
ATOM 963 C CA . THR A 1 117 ? 10.885 9.640 -4.273 1.00 92.50 117 THR A CA 1
ATOM 964 C C . THR A 1 117 ? 11.151 11.101 -4.616 1.00 92.50 117 THR A C 1
ATOM 966 O O . THR A 1 117 ? 12.304 11.470 -4.803 1.00 92.50 117 THR A O 1
ATOM 969 N N . ILE A 1 118 ? 10.110 11.927 -4.767 1.00 89.69 118 ILE A N 1
ATOM 970 C CA . ILE A 1 118 ? 10.276 13.344 -5.135 1.00 89.69 118 ILE A CA 1
ATOM 971 C C . ILE A 1 118 ? 10.581 14.204 -3.901 1.00 89.69 118 ILE A C 1
ATOM 973 O O . ILE A 1 118 ? 11.322 15.178 -4.006 1.00 89.69 118 ILE A O 1
ATOM 977 N N . ASN A 1 119 ? 10.025 13.859 -2.736 1.00 84.69 119 ASN A N 1
ATOM 978 C CA . ASN A 1 119 ? 10.214 14.606 -1.496 1.00 84.69 119 ASN A CA 1
ATOM 979 C C . ASN A 1 119 ? 10.583 13.664 -0.350 1.00 84.69 119 ASN A C 1
ATOM 981 O O . ASN A 1 119 ? 9.779 12.829 0.052 1.00 84.69 119 ASN A O 1
ATOM 985 N N . ASN A 1 120 ? 11.754 13.883 0.245 1.00 82.38 120 ASN A N 1
ATOM 986 C CA . ASN A 1 120 ? 12.253 13.071 1.356 1.00 82.38 120 ASN A CA 1
ATOM 987 C C . ASN A 1 120 ? 11.436 13.223 2.650 1.00 82.38 120 ASN A C 1
ATOM 989 O O . ASN A 1 120 ? 11.566 12.393 3.548 1.00 82.38 120 ASN A O 1
ATOM 993 N N . ASN A 1 121 ? 10.602 14.261 2.757 1.00 89.06 121 ASN A N 1
ATOM 994 C CA . ASN A 1 121 ? 9.767 14.480 3.938 1.00 89.06 121 ASN A CA 1
ATOM 995 C C . ASN A 1 121 ? 8.476 13.650 3.918 1.00 89.06 121 ASN A C 1
ATOM 997 O O . ASN A 1 121 ? 7.847 13.512 4.963 1.00 89.06 121 ASN A O 1
ATOM 1001 N N . THR A 1 122 ? 8.075 13.116 2.759 1.00 93.12 122 THR A N 1
ATOM 1002 C CA . THR A 1 122 ? 6.821 12.373 2.607 1.00 93.12 122 THR A CA 1
ATOM 1003 C C . THR A 1 122 ? 7.093 10.871 2.666 1.00 93.12 122 THR A C 1
ATOM 1005 O O . THR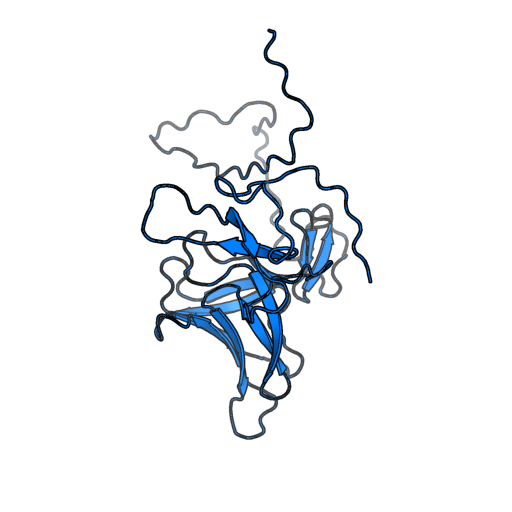 A 1 122 ? 7.630 10.275 1.727 1.00 93.12 122 THR A O 1
ATOM 1008 N N . LYS A 1 123 ? 6.739 10.246 3.790 1.00 95.88 123 LYS A N 1
ATOM 1009 C CA . LYS A 1 123 ? 6.979 8.819 4.039 1.00 95.88 123 LYS A CA 1
ATOM 1010 C C . LYS A 1 123 ? 5.926 8.219 4.963 1.00 95.88 123 LYS A C 1
ATOM 1012 O O . LYS A 1 123 ? 5.291 8.920 5.737 1.00 95.88 123 LYS A O 1
ATOM 1017 N N . GLY A 1 124 ? 5.768 6.908 4.898 1.00 96.25 124 GLY A N 1
ATOM 1018 C CA . GLY A 1 124 ? 4.953 6.116 5.803 1.00 96.25 124 GLY A CA 1
ATOM 1019 C C . GLY A 1 124 ? 5.774 5.017 6.450 1.00 96.25 124 GLY A C 1
ATOM 1020 O O . GLY A 1 124 ? 6.613 4.415 5.785 1.00 96.25 124 GLY A O 1
ATOM 1021 N N . VAL A 1 125 ? 5.536 4.733 7.727 1.00 97.50 125 VAL A N 1
ATOM 1022 C CA . VAL A 1 125 ? 6.243 3.682 8.468 1.00 97.50 125 VAL A CA 1
ATOM 1023 C C . VAL A 1 125 ? 5.251 2.725 9.115 1.00 97.50 125 VAL A C 1
ATOM 1025 O O . VAL A 1 125 ? 4.383 3.144 9.878 1.00 97.50 125 VAL A O 1
ATOM 1028 N N . MET A 1 126 ? 5.427 1.431 8.859 1.00 97.50 126 MET A N 1
ATOM 1029 C CA . MET A 1 126 ? 4.733 0.337 9.535 1.00 97.50 126 MET A CA 1
ATOM 1030 C C . MET A 1 126 ? 5.757 -0.494 10.305 1.00 97.50 126 MET A C 1
ATOM 1032 O O . MET A 1 126 ? 6.589 -1.186 9.716 1.00 97.50 126 MET A O 1
ATOM 1036 N N . LYS A 1 127 ? 5.704 -0.431 11.636 1.00 96.06 127 LYS A N 1
ATOM 1037 C CA . LYS A 1 127 ? 6.578 -1.239 12.494 1.00 96.06 127 LYS A CA 1
ATOM 1038 C C . LYS A 1 127 ? 6.187 -2.712 12.418 1.00 96.06 127 LYS A C 1
ATOM 1040 O O . LYS A 1 127 ? 5.000 -3.029 12.425 1.00 96.06 127 LYS A O 1
ATOM 1045 N N . MET A 1 128 ? 7.180 -3.593 12.373 1.00 95.12 128 MET A N 1
ATOM 1046 C CA . MET A 1 128 ? 6.955 -5.031 12.500 1.00 95.12 128 MET A CA 1
ATOM 1047 C C . MET A 1 128 ? 6.926 -5.421 13.978 1.00 95.12 128 MET A C 1
ATOM 1049 O O . MET A 1 128 ? 7.771 -4.977 14.754 1.00 95.12 128 MET A O 1
ATOM 1053 N N . LEU A 1 129 ? 5.966 -6.260 14.354 1.00 92.19 129 LEU A N 1
ATOM 1054 C CA . LEU A 1 129 ? 5.871 -6.888 15.673 1.00 92.19 129 LEU A CA 1
ATOM 1055 C C . LEU A 1 129 ? 6.365 -8.343 15.623 1.00 92.19 129 LEU A C 1
ATOM 1057 O O . LEU A 1 129 ? 6.936 -8.831 16.594 1.00 92.19 129 LEU A O 1
ATOM 1061 N N . ASP A 1 130 ? 6.206 -9.013 14.477 1.00 92.12 130 ASP A N 1
ATOM 1062 C CA . ASP A 1 130 ? 6.728 -10.351 14.188 1.00 92.12 130 ASP A CA 1
ATOM 1063 C C . ASP A 1 130 ? 7.518 -10.369 12.863 1.00 92.12 130 ASP A C 1
ATOM 1065 O O . ASP A 1 130 ? 7.257 -9.614 11.927 1.00 92.12 130 ASP A O 1
ATOM 1069 N N . LYS A 1 131 ? 8.483 -11.285 12.731 1.00 90.81 131 LYS A N 1
ATOM 1070 C CA . LYS A 1 131 ? 9.269 -11.494 11.495 1.00 90.81 131 LYS A CA 1
ATOM 1071 C C . LYS A 1 131 ? 8.420 -11.882 10.270 1.00 90.81 131 LYS A C 1
ATOM 1073 O O . LYS A 1 131 ? 8.883 -11.753 9.126 1.00 90.81 131 LYS A O 1
ATOM 1078 N N . LYS A 1 132 ? 7.213 -12.404 10.509 1.00 90.19 132 LYS A N 1
ATOM 1079 C CA . LYS A 1 132 ? 6.189 -12.747 9.515 1.00 90.19 132 LYS A CA 1
ATOM 1080 C C . LYS A 1 132 ? 5.311 -11.556 9.135 1.00 90.19 132 LYS A C 1
ATOM 1082 O O . LYS A 1 132 ? 4.450 -11.730 8.280 1.00 90.19 132 LYS A O 1
ATOM 1087 N N . ASP A 1 133 ? 5.527 -10.371 9.704 1.00 94.00 133 ASP A N 1
ATOM 1088 C CA . ASP A 1 133 ? 4.765 -9.190 9.319 1.00 94.00 133 ASP A CA 1
ATOM 1089 C C . ASP A 1 133 ? 5.191 -8.680 7.942 1.00 94.00 133 ASP A C 1
ATOM 1091 O O . ASP A 1 133 ? 6.353 -8.359 7.669 1.00 94.00 133 ASP A O 1
ATOM 1095 N N . TYR A 1 134 ? 4.198 -8.589 7.069 1.00 95.44 134 TYR A N 1
ATOM 1096 C CA . TYR A 1 134 ? 4.277 -7.971 5.755 1.00 95.44 134 TYR A CA 1
ATOM 1097 C C . TYR A 1 134 ? 3.241 -6.847 5.687 1.00 95.44 134 TYR A C 1
ATOM 1099 O O . TYR A 1 134 ? 2.251 -6.888 6.421 1.00 95.44 134 TYR A O 1
ATOM 1107 N N . PRO A 1 135 ? 3.417 -5.866 4.787 1.00 96.38 135 PRO A N 1
ATOM 1108 C CA . PRO A 1 135 ? 2.523 -4.720 4.669 1.00 96.38 135 PRO A CA 1
ATOM 1109 C C . PRO A 1 135 ? 1.169 -5.073 4.041 1.00 96.38 135 PRO A C 1
ATOM 1111 O O . PRO A 1 135 ? 0.425 -4.168 3.699 1.00 96.38 135 PRO A O 1
ATOM 1114 N N . ILE A 1 136 ? 0.872 -6.364 3.862 1.00 95.50 136 ILE A N 1
ATOM 1115 C CA . ILE A 1 136 ? -0.320 -6.910 3.211 1.00 95.50 136 ILE A CA 1
ATOM 1116 C C . ILE A 1 136 ? -1.471 -7.004 4.217 1.00 95.50 136 ILE A C 1
ATOM 1118 O O . ILE A 1 136 ? -1.251 -7.270 5.401 1.00 95.50 136 ILE A O 1
ATOM 1122 N N . GLY A 1 137 ? -2.694 -6.801 3.730 1.00 95.81 137 GLY A N 1
ATOM 1123 C CA . GLY A 1 137 ? -3.877 -6.685 4.575 1.00 95.81 137 GLY A CA 1
ATOM 1124 C C . GLY A 1 137 ? -3.929 -5.343 5.290 1.00 95.81 137 GLY A C 1
ATOM 1125 O O . GLY A 1 137 ? -3.218 -4.405 4.925 1.00 95.81 137 GLY A O 1
ATOM 1126 N N . LYS A 1 138 ? -4.802 -5.236 6.292 1.00 96.00 138 LYS A N 1
ATOM 1127 C CA . LYS A 1 138 ? -4.925 -4.029 7.119 1.00 96.00 138 LYS A CA 1
ATOM 1128 C C . LYS A 1 138 ? -3.783 -3.957 8.131 1.00 96.00 138 LYS A C 1
ATOM 1130 O O . LYS A 1 138 ? -3.649 -4.828 8.990 1.00 96.00 138 LYS A O 1
ATOM 1135 N N . LYS A 1 139 ? -2.978 -2.896 8.055 1.00 96.56 139 LYS A N 1
ATOM 1136 C CA . LYS A 1 139 ? -1.873 -2.615 8.984 1.00 96.56 139 LYS A CA 1
ATOM 1137 C C . LYS A 1 139 ? -1.894 -1.158 9.420 1.00 96.56 139 LYS A C 1
ATOM 1139 O O . LYS A 1 139 ? -2.403 -0.298 8.706 1.00 96.56 139 LYS A O 1
ATOM 1144 N N . ASN A 1 140 ? -1.322 -0.881 10.588 1.00 96.31 140 ASN A N 1
ATOM 1145 C CA . ASN A 1 140 ? -1.204 0.477 11.111 1.00 96.31 140 ASN A CA 1
ATOM 1146 C C . ASN A 1 140 ? 0.084 1.134 10.611 1.00 96.31 140 ASN A C 1
ATOM 1148 O O . ASN A 1 140 ? 1.179 0.595 10.778 1.00 96.31 140 ASN A O 1
ATOM 1152 N N . TRP A 1 141 ? -0.073 2.313 10.024 1.00 97.25 141 TRP A N 1
ATOM 1153 C CA . TRP A 1 141 ? 0.983 3.128 9.446 1.00 97.25 141 TRP A CA 1
ATOM 1154 C C . TRP A 1 141 ? 1.032 4.480 10.135 1.00 97.25 141 TRP A C 1
ATOM 1156 O O . TRP A 1 141 ? 0.004 5.062 10.472 1.00 97.25 141 TRP A O 1
ATOM 1166 N N . ILE A 1 142 ? 2.241 5.000 10.302 1.00 96.75 142 ILE A N 1
ATOM 1167 C CA . ILE A 1 142 ? 2.480 6.387 10.685 1.00 96.75 142 ILE A CA 1
ATOM 1168 C C . ILE A 1 142 ? 2.927 7.114 9.424 1.00 96.75 142 ILE A C 1
ATOM 1170 O O . ILE A 1 142 ? 4.003 6.824 8.901 1.00 96.75 142 ILE A O 1
ATOM 1174 N N . ILE A 1 143 ? 2.086 8.011 8.915 1.00 95.75 143 ILE A N 1
ATOM 1175 C CA . ILE A 1 143 ? 2.350 8.791 7.707 1.00 95.75 143 ILE A CA 1
ATOM 1176 C C . ILE A 1 143 ? 2.826 10.191 8.090 1.00 95.75 143 ILE A C 1
ATOM 1178 O O . ILE A 1 143 ? 2.217 10.885 8.903 1.00 95.75 143 ILE A O 1
ATOM 1182 N N . GLU A 1 144 ? 3.913 10.621 7.467 1.00 94.81 144 GLU A N 1
ATOM 1183 C CA . GLU A 1 144 ? 4.537 11.926 7.642 1.00 94.81 144 GLU A CA 1
ATOM 1184 C C . GLU A 1 144 ? 4.608 12.639 6.289 1.00 94.81 144 GLU A C 1
ATOM 1186 O O . GLU A 1 144 ? 4.872 12.018 5.259 1.00 94.81 144 GLU A O 1
ATOM 1191 N N . GLY A 1 145 ? 4.362 13.951 6.285 1.00 90.69 145 GLY A N 1
ATOM 1192 C CA . GLY A 1 145 ? 4.560 14.811 5.115 1.00 90.69 145 GLY A CA 1
ATOM 1193 C C . GLY A 1 145 ? 3.562 14.649 3.962 1.00 90.69 145 GLY A C 1
ATOM 1194 O O . GLY A 1 145 ? 3.717 15.343 2.961 1.00 90.69 145 GLY A O 1
ATOM 1195 N N . ASP A 1 146 ? 2.556 13.774 4.069 1.00 89.88 146 ASP A N 1
ATOM 1196 C CA . ASP A 1 146 ? 1.438 13.719 3.115 1.00 89.88 146 ASP A CA 1
ATOM 1197 C C . ASP A 1 146 ? 0.422 14.835 3.406 1.00 89.88 146 ASP A C 1
ATOM 1199 O O . ASP A 1 146 ? 0.162 15.174 4.563 1.00 89.88 146 ASP A O 1
ATOM 1203 N N . TYR A 1 147 ? -0.184 15.401 2.360 1.00 83.12 147 TYR A N 1
ATOM 1204 C CA . TYR A 1 147 ? -1.027 16.600 2.475 1.00 83.12 147 TYR A CA 1
ATOM 1205 C C . TYR A 1 147 ? -2.293 16.418 3.318 1.00 83.12 147 TYR A C 1
ATOM 1207 O O . TYR A 1 147 ? -2.823 17.391 3.849 1.00 83.12 147 TYR A O 1
ATOM 1215 N N . CYS A 1 148 ? -2.825 15.203 3.378 1.00 80.38 148 CYS A N 1
ATOM 1216 C CA . CYS A 1 148 ? -4.184 14.950 3.858 1.00 80.38 148 CYS A CA 1
ATOM 1217 C C . CYS A 1 148 ? -4.299 13.764 4.812 1.00 80.38 148 CYS A C 1
ATOM 1219 O O . CYS A 1 148 ? -5.339 13.608 5.446 1.00 80.38 148 CYS A O 1
ATOM 1221 N N . THR A 1 149 ? -3.251 12.949 4.921 1.00 81.56 149 THR A N 1
ATOM 1222 C CA . THR A 1 149 ? -3.250 11.754 5.767 1.00 81.56 149 THR A CA 1
ATOM 1223 C C . THR A 1 149 ? -2.137 11.785 6.827 1.00 81.56 149 THR A C 1
ATOM 1225 O O . THR A 1 149 ? -1.479 10.766 7.004 1.00 81.56 149 THR A O 1
ATOM 1228 N N . PRO A 1 150 ? -1.840 12.909 7.520 1.00 85.25 150 PRO A N 1
ATOM 1229 C CA . PRO A 1 150 ? -0.770 12.910 8.512 1.00 85.25 150 PRO A CA 1
ATOM 1230 C C . PRO A 1 150 ? -1.155 12.096 9.757 1.00 85.25 150 PRO A C 1
ATOM 1232 O O . PRO A 1 150 ? -2.283 12.172 10.244 1.00 85.25 150 PRO A O 1
ATOM 1235 N N . GLY A 1 151 ? -0.185 11.375 10.319 1.00 92.12 151 GLY A N 1
ATOM 1236 C CA . GLY A 1 151 ? -0.313 10.668 11.591 1.00 92.12 151 GLY A CA 1
ATOM 1237 C C . GLY A 1 151 ? -0.630 9.179 11.461 1.00 92.12 151 GLY A C 1
ATOM 1238 O O . GLY A 1 151 ? -0.274 8.525 10.481 1.00 92.12 151 GLY A O 1
ATOM 1239 N N . LEU A 1 152 ? -1.240 8.628 12.514 1.00 95.00 152 LEU A N 1
ATOM 1240 C CA . LEU A 1 152 ? -1.583 7.211 12.604 1.00 95.00 152 LEU A CA 1
ATOM 1241 C C . LEU A 1 152 ? -2.825 6.912 11.757 1.00 95.00 152 LEU A C 1
ATOM 1243 O O . LEU A 1 152 ? -3.889 7.479 11.991 1.00 95.00 152 LEU A O 1
ATOM 1247 N N . THR A 1 153 ? -2.697 5.989 10.809 1.00 94.56 153 THR A N 1
ATOM 1248 C CA . THR A 1 153 ? -3.790 5.532 9.945 1.00 94.56 153 THR A CA 1
ATOM 1249 C C . THR A 1 153 ? -3.682 4.032 9.678 1.00 94.56 153 THR A C 1
ATOM 1251 O O . THR A 1 153 ? -2.599 3.451 9.764 1.00 94.56 153 THR A O 1
ATOM 1254 N N . THR A 1 154 ? -4.795 3.387 9.345 1.00 95.56 154 THR A N 1
ATOM 1255 C CA . THR A 1 154 ? -4.811 1.982 8.929 1.00 95.56 154 THR A CA 1
ATOM 1256 C C . THR A 1 154 ? -4.872 1.923 7.409 1.00 95.56 154 THR A C 1
ATOM 1258 O O . THR A 1 154 ? -5.855 2.352 6.806 1.00 95.56 154 THR A O 1
ATOM 1261 N N . LEU A 1 155 ? -3.829 1.375 6.786 1.00 96.25 155 LEU A N 1
ATOM 1262 C CA . LEU A 1 155 ? -3.788 1.163 5.340 1.00 96.25 155 LEU A CA 1
ATOM 1263 C C . LEU A 1 155 ? -3.974 -0.314 5.031 1.00 96.25 155 LEU A C 1
ATOM 1265 O O . LEU A 1 155 ? -3.488 -1.175 5.768 1.00 96.25 155 LEU A O 1
ATOM 1269 N N . ALA A 1 156 ? -4.657 -0.594 3.926 1.00 96.81 156 ALA A N 1
ATOM 1270 C CA . ALA A 1 156 ? -4.842 -1.946 3.427 1.00 96.81 156 ALA A CA 1
ATOM 1271 C C . ALA A 1 156 ? -4.128 -2.113 2.087 1.00 96.81 156 ALA A C 1
ATOM 1273 O O . ALA A 1 156 ? -4.601 -1.583 1.082 1.00 96.81 156 ALA A O 1
ATOM 1274 N N . LEU A 1 157 ? -3.013 -2.846 2.067 1.00 96.94 157 LEU A N 1
ATOM 1275 C CA . LEU A 1 157 ? -2.365 -3.257 0.820 1.00 96.94 157 LEU A CA 1
ATOM 1276 C C . LEU A 1 157 ? -2.946 -4.605 0.395 1.00 96.94 157 LEU A C 1
ATOM 1278 O O . LEU A 1 157 ? -2.786 -5.607 1.094 1.00 96.94 157 LEU A O 1
ATOM 1282 N N . THR A 1 158 ? -3.660 -4.629 -0.725 1.00 95.44 158 THR A N 1
ATOM 1283 C CA . THR A 1 158 ? -4.567 -5.734 -1.033 1.00 95.44 158 THR A CA 1
ATOM 1284 C C . THR A 1 158 ? -4.672 -6.040 -2.517 1.00 95.44 158 THR A C 1
ATOM 1286 O O . THR A 1 158 ? -4.582 -5.149 -3.355 1.00 95.44 158 THR A O 1
ATOM 1289 N N . SER A 1 159 ? -4.908 -7.311 -2.837 1.00 93.06 159 SER A N 1
ATOM 1290 C CA . SER A 1 159 ? -5.292 -7.751 -4.186 1.00 93.06 159 SER A CA 1
ATOM 1291 C C . SER A 1 159 ? -6.807 -7.929 -4.341 1.00 93.06 159 SER A C 1
ATOM 1293 O O . SER A 1 159 ? -7.274 -8.322 -5.408 1.00 93.06 159 SER A O 1
ATOM 1295 N N . CYS A 1 160 ? -7.585 -7.648 -3.288 1.00 92.25 160 CYS A N 1
ATOM 1296 C CA . CYS A 1 160 ? -9.031 -7.807 -3.319 1.00 92.25 160 CYS A CA 1
ATOM 1297 C C . CYS A 1 160 ? -9.669 -6.850 -4.329 1.00 92.25 160 CYS A C 1
ATOM 1299 O O . CYS A 1 160 ? -9.288 -5.680 -4.445 1.00 92.25 160 CYS A O 1
ATOM 1301 N N . SER A 1 161 ? -10.695 -7.338 -5.021 1.00 89.81 161 SER A N 1
ATOM 1302 C CA . SER A 1 161 ? -11.502 -6.522 -5.928 1.00 89.81 161 SER A CA 1
ATOM 1303 C C . SER A 1 161 ? -12.360 -5.496 -5.168 1.00 89.81 161 SER A C 1
ATOM 1305 O O . SER A 1 161 ? -12.424 -5.486 -3.935 1.00 89.81 161 SER A O 1
ATOM 1307 N N . ASN A 1 162 ? -13.020 -4.588 -5.891 1.00 86.06 162 ASN A N 1
ATOM 1308 C CA . ASN A 1 162 ? -13.856 -3.545 -5.278 1.00 86.06 162 ASN A CA 1
ATOM 1309 C C . ASN A 1 162 ? -15.090 -4.099 -4.542 1.00 86.06 162 ASN A C 1
ATOM 1311 O O . ASN A 1 162 ? -15.572 -3.445 -3.626 1.00 86.06 162 ASN A O 1
ATOM 1315 N N . GLY A 1 163 ? -15.581 -5.286 -4.915 1.00 88.81 163 GLY A N 1
ATOM 1316 C CA . GLY A 1 163 ? -16.701 -5.962 -4.243 1.00 88.81 163 GLY A CA 1
ATOM 1317 C C . GLY A 1 163 ? -16.281 -6.857 -3.076 1.00 88.81 163 GLY A C 1
ATOM 1318 O O . GLY A 1 163 ? -17.111 -7.569 -2.528 1.00 88.81 163 GLY A O 1
ATOM 1319 N N . GLN A 1 164 ? -14.997 -6.858 -2.718 1.00 94.44 164 GLN A N 1
ATOM 1320 C CA . GLN A 1 164 ? -14.450 -7.723 -1.681 1.00 94.44 164 GLN A CA 1
ATOM 1321 C C . GLN A 1 164 ? -13.922 -6.918 -0.497 1.00 94.44 164 GLN A C 1
ATOM 1323 O O . GLN A 1 164 ? -13.292 -5.861 -0.653 1.00 94.44 164 GLN A O 1
ATOM 1328 N N . TYR A 1 165 ? -14.129 -7.475 0.691 1.00 94.75 165 TYR A N 1
ATOM 1329 C CA . TYR A 1 165 ? -13.504 -7.022 1.923 1.00 94.75 165 TYR A CA 1
ATOM 1330 C C . TYR A 1 165 ? -12.097 -7.614 2.050 1.00 94.75 165 TYR A C 1
ATOM 1332 O O . TYR A 1 165 ? -11.849 -8.754 1.665 1.00 94.75 165 TYR A O 1
ATOM 1340 N N . THR A 1 166 ? -11.159 -6.820 2.567 1.00 96.38 166 THR A N 1
ATOM 1341 C CA . THR A 1 166 ? -9.786 -7.257 2.861 1.00 96.38 166 THR A CA 1
ATOM 1342 C C . THR A 1 166 ? -9.667 -7.521 4.354 1.00 96.38 166 THR A C 1
ATOM 1344 O O . THR A 1 166 ? -9.866 -6.587 5.122 1.00 96.38 166 THR A O 1
ATOM 1347 N N . CYS A 1 167 ? -9.304 -8.733 4.764 1.00 96.56 167 CYS A N 1
ATOM 1348 C CA . CYS A 1 167 ? -9.046 -9.096 6.162 1.00 96.56 167 CYS A CA 1
ATOM 1349 C C . CYS A 1 167 ? -7.735 -8.459 6.696 1.00 96.56 167 CYS A C 1
ATOM 1351 O O . CYS A 1 167 ? -6.951 -7.885 5.927 1.00 96.56 167 CYS A O 1
ATOM 1353 N N . ASN A 1 168 ? -7.452 -8.518 8.005 1.00 95.62 168 ASN A N 1
ATOM 1354 C CA . ASN A 1 168 ? -6.187 -7.998 8.565 1.00 95.62 168 ASN A CA 1
ATOM 1355 C C . ASN A 1 168 ? -4.959 -8.802 8.076 1.00 95.62 168 ASN A C 1
ATOM 1357 O O . ASN A 1 168 ? -3.866 -8.241 7.953 1.00 95.62 168 ASN A O 1
ATOM 1361 N N . ASP A 1 169 ? -5.137 -10.080 7.739 1.00 93.44 169 ASP A N 1
ATOM 1362 C CA . ASP A 1 169 ? -4.135 -10.970 7.136 1.00 93.44 169 ASP A CA 1
ATOM 1363 C C . ASP A 1 169 ? -3.974 -10.782 5.612 1.00 93.44 169 ASP A C 1
ATOM 1365 O O . ASP A 1 169 ? -3.036 -11.310 5.011 1.00 93.44 169 ASP A O 1
ATOM 1369 N N . GLY A 1 170 ? -4.866 -10.002 4.990 1.00 94.00 170 GLY A N 1
ATOM 1370 C CA . GLY A 1 170 ? -4.877 -9.706 3.558 1.00 94.00 170 GLY A CA 1
ATOM 1371 C C . GLY A 1 170 ? -5.612 -10.709 2.677 1.00 94.00 170 GLY A C 1
ATOM 1372 O O . GLY A 1 170 ? -5.576 -10.564 1.453 1.00 94.00 170 GLY A O 1
ATOM 1373 N N . SER A 1 171 ? -6.291 -11.695 3.267 1.00 94.38 171 SER A N 1
ATOM 1374 C CA . SER A 1 171 ? -7.258 -12.520 2.547 1.00 94.38 171 SER A CA 1
ATOM 1375 C C . SER A 1 171 ? -8.486 -11.704 2.119 1.00 94.38 171 SER A C 1
ATOM 1377 O O . SER A 1 171 ? -8.750 -10.610 2.630 1.00 94.38 171 SER A O 1
ATOM 1379 N N . CYS A 1 172 ? -9.199 -12.219 1.116 1.00 95.44 172 CYS A N 1
ATOM 1380 C CA . CYS A 1 172 ? -10.350 -11.561 0.513 1.00 95.44 172 CYS A CA 1
ATOM 1381 C C . CYS A 1 172 ? -11.605 -12.395 0.726 1.00 95.44 172 CYS A C 1
ATOM 1383 O O . CYS A 1 172 ? -11.624 -13.572 0.363 1.00 95.44 172 CYS A O 1
ATOM 1385 N N . ILE A 1 173 ? -12.657 -11.753 1.217 1.00 96.44 173 ILE A N 1
ATOM 1386 C CA . ILE A 1 173 ? -14.007 -12.317 1.311 1.00 96.44 173 ILE A CA 1
ATOM 1387 C C . ILE A 1 173 ? -14.984 -11.407 0.561 1.00 96.44 173 ILE A C 1
ATOM 1389 O O . ILE A 1 173 ? -14.639 -10.267 0.232 1.00 96.44 173 ILE A O 1
ATOM 1393 N N . ASP A 1 174 ? -16.182 -11.897 0.248 1.00 96.19 174 ASP A N 1
ATOM 1394 C CA . ASP A 1 174 ? -17.231 -11.028 -0.291 1.00 96.19 174 ASP A CA 1
ATOM 1395 C C . ASP A 1 174 ? -17.580 -9.940 0.733 1.00 96.19 174 ASP A C 1
ATOM 1397 O O . ASP A 1 174 ? -17.578 -10.186 1.939 1.00 96.19 174 ASP A O 1
ATOM 1401 N N . ILE A 1 175 ? -17.857 -8.721 0.271 1.00 93.94 175 ILE A N 1
ATOM 1402 C CA . ILE A 1 175 ? -18.259 -7.633 1.167 1.00 93.94 175 ILE A CA 1
ATOM 1403 C C . ILE A 1 175 ? -19.567 -7.949 1.909 1.00 93.94 175 ILE A C 1
ATOM 1405 O O . ILE A 1 175 ? -19.784 -7.393 2.982 1.00 93.94 175 ILE A O 1
ATOM 1409 N N . SER A 1 176 ? -20.417 -8.839 1.375 1.00 93.81 176 SER A N 1
ATOM 1410 C CA . SER A 1 176 ? -21.639 -9.290 2.051 1.00 93.81 176 SER A CA 1
ATOM 1411 C C . SER A 1 176 ? -21.378 -10.101 3.318 1.00 93.81 176 SER A C 1
ATOM 1413 O O . SER A 1 176 ? -22.264 -10.166 4.158 1.00 93.81 176 SER A O 1
ATOM 1415 N N . TYR A 1 177 ? -20.190 -10.701 3.443 1.00 95.81 177 TYR A N 1
ATOM 1416 C CA . TYR A 1 177 ? -19.773 -11.499 4.603 1.00 95.81 177 TYR A CA 1
ATOM 1417 C C . TYR A 1 177 ? -19.151 -10.659 5.722 1.00 95.81 177 TYR A C 1
ATOM 1419 O O . TYR A 1 177 ? -18.565 -11.181 6.656 1.00 95.81 177 TYR A O 1
ATOM 1427 N N . ARG A 1 178 ? -19.190 -9.329 5.605 1.00 94.44 178 ARG A N 1
ATOM 1428 C CA . ARG A 1 178 ? -18.687 -8.427 6.637 1.00 94.44 178 ARG A CA 1
ATOM 1429 C C . ARG A 1 178 ? -19.803 -8.123 7.634 1.00 94.44 178 ARG A C 1
ATOM 1431 O O . ARG A 1 178 ? -20.798 -7.518 7.233 1.00 94.44 178 ARG A O 1
ATOM 1438 N N . CYS A 1 179 ? -19.572 -8.381 8.922 1.00 94.25 179 CYS A N 1
ATOM 1439 C CA . CYS A 1 179 ? -20.544 -8.151 9.996 1.00 94.25 179 CYS A CA 1
ATOM 1440 C C . CYS A 1 179 ? -21.828 -8.973 9.836 1.00 94.25 179 CYS A C 1
ATOM 1442 O O . CYS A 1 179 ? -22.922 -8.463 10.113 1.00 94.25 179 CYS A O 1
ATOM 1444 N N . ASP A 1 180 ? -21.710 -10.211 9.360 1.00 94.00 180 ASP A N 1
ATOM 1445 C CA . ASP A 1 180 ? -22.850 -11.114 9.180 1.00 94.00 180 ASP A CA 1
ATOM 1446 C C . ASP A 1 180 ? -23.013 -12.124 10.328 1.00 94.00 180 ASP A C 1
ATOM 1448 O O . ASP A 1 180 ? -23.928 -12.947 10.298 1.00 94.00 180 ASP A O 1
ATOM 1452 N N . MET A 1 181 ? -22.216 -11.968 11.393 1.00 92.38 181 MET A N 1
ATOM 1453 C CA . MET A 1 181 ? -22.172 -12.811 12.592 1.00 92.38 181 MET A CA 1
ATOM 1454 C C . MET A 1 181 ? -21.548 -14.197 12.381 1.00 92.38 181 MET A C 1
ATOM 1456 O O . MET A 1 181 ? -21.562 -15.006 13.316 1.00 92.38 181 MET A O 1
ATOM 1460 N N . GLU A 1 182 ? -20.969 -14.474 11.212 1.00 95.44 182 GLU A N 1
ATOM 1461 C CA . GLU A 1 182 ? -20.206 -15.690 10.941 1.00 95.44 182 GLU A CA 1
ATOM 1462 C C . GLU A 1 182 ? -18.752 -15.345 10.591 1.00 95.44 182 GLU A C 1
ATOM 1464 O O . GLU A 1 182 ? -18.462 -14.392 9.882 1.00 95.44 182 GLU A O 1
ATOM 1469 N N . VAL A 1 183 ? -17.801 -16.131 11.101 1.00 97.12 183 VAL A N 1
ATOM 1470 C CA . VAL A 1 183 ? -16.374 -15.897 10.845 1.00 97.12 183 VAL A CA 1
ATOM 1471 C C . VAL A 1 183 ? -15.985 -16.448 9.475 1.00 97.12 183 VAL A C 1
ATOM 1473 O O . VAL A 1 183 ? -15.957 -17.664 9.263 1.00 97.12 183 VAL A O 1
ATOM 1476 N N . HIS A 1 184 ? -15.583 -15.552 8.580 1.00 97.00 184 HIS A N 1
ATOM 1477 C CA . HIS A 1 184 ? -15.091 -15.844 7.237 1.00 97.00 184 HIS A CA 1
ATOM 1478 C C . HIS A 1 184 ? -13.607 -15.515 7.066 1.00 97.00 184 HIS A C 1
ATOM 1480 O O . HIS A 1 184 ? -12.900 -16.215 6.328 1.00 97.00 184 HIS A O 1
ATOM 1486 N N . CYS A 1 185 ? -13.100 -14.474 7.734 1.00 96.69 185 CYS A N 1
ATOM 1487 C CA . CYS A 1 185 ? -11.664 -14.228 7.767 1.00 96.69 185 CYS A CA 1
ATOM 1488 C C . CYS A 1 185 ? -10.977 -15.211 8.724 1.00 96.69 185 CYS A C 1
ATOM 1490 O O . CYS A 1 185 ? -11.466 -15.509 9.810 1.00 96.69 185 CYS A O 1
ATOM 1492 N N . ARG A 1 186 ? -9.763 -15.661 8.381 1.00 95.19 186 ARG A N 1
ATOM 1493 C CA . ARG A 1 186 ? -8.955 -16.513 9.282 1.00 95.19 186 ARG A CA 1
ATOM 1494 C C . ARG A 1 186 ? -8.545 -15.814 10.576 1.00 95.19 186 ARG A C 1
ATOM 1496 O O . ARG A 1 186 ? -8.157 -16.481 11.528 1.00 95.19 186 ARG A O 1
ATOM 1503 N N . ASP A 1 187 ? -8.551 -14.489 10.555 1.00 94.81 187 ASP A N 1
ATOM 1504 C CA . ASP A 1 187 ? -8.219 -13.615 11.671 1.00 94.81 187 ASP A CA 1
ATOM 1505 C C . ASP A 1 187 ? -9.459 -12.984 12.320 1.00 94.81 187 ASP A C 1
ATOM 1507 O O . ASP A 1 187 ? -9.296 -12.065 13.115 1.00 94.81 187 ASP A O 1
ATOM 1511 N N . GLU A 1 188 ? -10.669 -13.434 11.954 1.00 96.19 188 GLU A N 1
ATOM 1512 C CA . GLU A 1 188 ? -11.958 -12.966 12.498 1.00 96.19 188 GLU A CA 1
ATOM 1513 C C . GLU A 1 188 ? -12.231 -11.463 12.272 1.00 96.19 188 GLU A C 1
ATOM 1515 O O . GLU A 1 188 ? -13.179 -10.885 12.809 1.00 96.19 188 GLU A O 1
ATOM 1520 N N . SER A 1 189 ? -11.415 -10.796 11.445 1.00 96.19 189 SER A N 1
ATOM 1521 C CA . SER A 1 189 ? -11.469 -9.341 11.252 1.00 96.19 189 SER A CA 1
ATOM 1522 C C . SER A 1 189 ? -12.660 -8.848 10.429 1.00 96.19 189 SER A C 1
ATOM 1524 O O . SER A 1 189 ? -12.844 -7.636 10.239 1.00 96.19 189 SER A O 1
ATOM 1526 N N . ASP A 1 190 ? -13.450 -9.770 9.897 1.00 96.19 190 ASP A N 1
ATOM 1527 C CA . ASP A 1 190 ? -14.763 -9.545 9.311 1.00 96.19 190 ASP A CA 1
ATOM 1528 C C . ASP A 1 190 ? -15.875 -9.393 10.345 1.00 96.19 190 ASP A C 1
ATOM 1530 O O . ASP A 1 190 ? -16.908 -8.833 10.006 1.00 96.19 190 ASP A O 1
ATOM 1534 N N . GLU A 1 191 ? -15.641 -9.720 11.613 1.00 96.06 191 GLU A N 1
ATOM 1535 C CA . GLU A 1 191 ? -16.626 -9.525 12.687 1.00 96.06 191 GLU A CA 1
ATOM 1536 C C . GLU A 1 191 ? -16.167 -8.488 13.737 1.00 96.06 191 GLU A C 1
ATOM 1538 O O . GLU A 1 191 ? -16.881 -8.142 14.678 1.00 96.06 191 GLU A O 1
ATOM 1543 N N . GLU A 1 192 ? -14.995 -7.876 13.541 1.00 93.75 192 GLU A N 1
ATOM 1544 C CA . GLU A 1 192 ? -14.481 -6.792 14.389 1.00 93.75 192 GLU A CA 1
ATOM 1545 C C . GLU A 1 192 ? -15.159 -5.441 14.090 1.00 93.75 192 GLU A C 1
ATOM 1547 O O . GLU A 1 192 ? -15.480 -5.138 12.947 1.00 93.75 192 GLU A O 1
ATOM 1552 N N . ASN A 1 193 ? -15.307 -4.543 15.071 1.00 88.31 193 ASN A N 1
ATOM 1553 C CA . ASN A 1 193 ? -15.806 -3.164 14.865 1.00 88.31 193 ASN A CA 1
ATOM 1554 C C . ASN A 1 193 ? -17.163 -3.047 14.131 1.00 88.31 193 ASN A C 1
ATOM 1556 O O . ASN A 1 193 ? -17.439 -2.038 13.478 1.00 88.31 193 ASN A O 1
ATOM 1560 N N . CYS A 1 194 ? -18.022 -4.059 14.245 1.00 89.00 194 CYS A N 1
ATOM 1561 C CA . CYS A 1 194 ? -19.384 -4.018 13.728 1.00 89.00 194 CYS A CA 1
ATOM 1562 C C . CYS A 1 194 ? -20.262 -3.154 14.636 1.00 89.00 194 CYS A C 1
ATOM 1564 O O . CYS A 1 194 ? -20.674 -3.576 15.716 1.00 89.00 194 CYS A O 1
ATOM 1566 N N . GLN A 1 195 ? -20.543 -1.918 14.220 1.00 82.62 195 GLN A N 1
ATOM 1567 C CA . GLN A 1 195 ? -21.526 -1.086 14.908 1.00 82.62 195 GLN A CA 1
ATOM 1568 C C . GLN A 1 195 ? -22.920 -1.419 14.387 1.00 82.62 195 GLN A C 1
ATOM 1570 O O . GLN A 1 195 ? -23.242 -1.168 13.226 1.00 82.62 195 GLN A O 1
ATOM 1575 N N . THR A 1 196 ? -23.774 -1.948 15.261 1.00 72.75 196 THR A N 1
ATOM 1576 C CA . THR A 1 196 ? -25.199 -2.074 14.962 1.00 72.75 196 THR A CA 1
ATOM 1577 C C . THR A 1 196 ? -25.805 -0.678 14.881 1.00 72.75 196 THR A C 1
ATOM 1579 O O . THR A 1 196 ? -25.884 0.031 15.888 1.00 72.75 196 THR A O 1
ATOM 1582 N N . LEU A 1 197 ? -26.243 -0.275 13.689 1.00 70.44 197 LEU A N 1
ATOM 1583 C CA . LEU A 1 197 ? -27.028 0.943 13.526 1.00 70.44 197 LEU A CA 1
ATOM 1584 C C . LEU A 1 197 ? -28.382 0.742 14.213 1.00 70.44 197 LEU A C 1
ATOM 1586 O O . LEU A 1 197 ? -29.276 0.086 13.681 1.00 70.44 197 LEU A O 1
ATOM 1590 N N . LEU A 1 198 ? -28.539 1.317 15.406 1.00 76.88 198 LEU A N 1
ATOM 1591 C CA . LEU A 1 198 ? -29.840 1.440 16.054 1.00 76.88 198 LEU A CA 1
ATOM 1592 C C . LEU A 1 198 ? -30.625 2.532 15.334 1.00 76.88 198 LEU A C 1
ATOM 1594 O O . LEU A 1 198 ? -30.566 3.712 15.684 1.00 76.88 198 LEU A O 1
ATOM 1598 N N . LEU A 1 199 ? -31.337 2.130 14.286 1.00 78.50 199 LEU A N 1
ATOM 1599 C CA . LEU A 1 199 ? -32.263 3.014 13.599 1.00 78.50 199 LEU A CA 1
ATOM 1600 C C . LEU A 1 199 ? -33.398 3.369 14.576 1.00 78.50 199 LEU A C 1
ATOM 1602 O O . LEU A 1 199 ? -34.017 2.466 15.147 1.00 78.50 199 LEU A O 1
ATOM 1606 N N . PRO A 1 200 ? -33.686 4.665 14.807 1.00 79.88 200 PRO A N 1
ATOM 1607 C CA . PRO A 1 200 ? -34.830 5.063 15.616 1.00 79.88 200 PRO A CA 1
ATOM 1608 C C . PRO A 1 200 ? -36.111 4.424 15.077 1.00 79.88 200 PRO A C 1
ATOM 1610 O O . PRO A 1 200 ? -36.272 4.310 13.867 1.00 79.88 200 PRO A O 1
ATOM 1613 N N . ALA A 1 201 ? -37.085 4.115 15.938 1.00 80.94 201 ALA A N 1
ATOM 1614 C CA . ALA A 1 201 ? -38.371 3.544 15.507 1.00 80.94 201 ALA A CA 1
ATOM 1615 C C . ALA A 1 201 ? -39.134 4.409 14.475 1.00 80.94 201 ALA A C 1
ATOM 1617 O O . ALA A 1 201 ? -40.054 3.937 13.817 1.00 80.94 201 ALA A O 1
ATOM 1618 N N . LYS A 1 202 ? -38.761 5.689 14.342 1.00 79.69 202 LYS A N 1
ATOM 1619 C CA . LYS A 1 202 ? -39.302 6.647 13.367 1.00 79.69 202 LYS A CA 1
ATOM 1620 C C . LYS A 1 202 ? -38.490 6.737 12.068 1.00 79.69 202 LYS A C 1
ATOM 1622 O O . LYS A 1 202 ? -38.818 7.560 11.219 1.00 79.69 202 LYS A O 1
ATOM 1627 N N . TYR A 1 203 ? -37.411 5.972 11.929 1.00 79.25 203 TYR A N 1
ATOM 1628 C CA . TYR A 1 203 ? -36.620 5.945 10.708 1.00 79.25 203 TYR A CA 1
ATOM 1629 C C . TYR A 1 203 ? -37.421 5.234 9.617 1.00 79.25 203 TYR A C 1
ATOM 1631 O O . TYR A 1 203 ? -37.796 4.072 9.752 1.00 79.25 203 TYR A O 1
ATOM 1639 N N . LEU A 1 204 ? -37.733 5.973 8.557 1.00 82.19 204 LEU A N 1
ATOM 1640 C CA . LEU A 1 204 ? -38.522 5.494 7.432 1.00 82.19 204 LEU A CA 1
ATOM 1641 C C . LEU A 1 204 ? -37.597 5.365 6.224 1.00 82.19 204 LEU A C 1
ATOM 1643 O O . LEU A 1 204 ? -37.353 6.345 5.532 1.00 82.19 204 LEU A O 1
ATOM 1647 N N . ASN A 1 205 ? -37.104 4.152 5.956 1.00 79.38 205 ASN A N 1
ATOM 1648 C CA . ASN A 1 205 ? -36.137 3.859 4.881 1.00 79.38 205 ASN A CA 1
ATOM 1649 C C . ASN A 1 205 ? -36.647 4.257 3.485 1.00 79.38 205 ASN A C 1
ATOM 1651 O O . ASN A 1 205 ? -35.864 4.459 2.563 1.00 79.38 205 ASN A O 1
ATOM 1655 N N . ASN A 1 206 ? -37.969 4.354 3.337 1.00 86.00 206 ASN A N 1
ATOM 1656 C CA . ASN A 1 206 ? -38.639 4.670 2.079 1.00 86.00 206 ASN A CA 1
ATOM 1657 C C . ASN A 1 206 ? -38.845 6.177 1.877 1.00 86.00 206 ASN A C 1
ATOM 1659 O O . ASN A 1 206 ? -39.410 6.580 0.862 1.00 86.00 206 ASN A O 1
ATOM 1663 N N . ILE A 1 207 ? -38.443 7.008 2.842 1.00 82.12 207 ILE A N 1
ATOM 1664 C CA . ILE A 1 207 ? -38.593 8.460 2.777 1.00 82.12 207 ILE A CA 1
ATOM 1665 C C . ILE A 1 207 ? -37.200 9.084 2.878 1.00 82.12 207 ILE A C 1
ATOM 1667 O O . ILE A 1 207 ? -36.443 8.738 3.788 1.00 82.12 207 ILE A O 1
ATOM 1671 N N . PRO A 1 208 ? -36.830 10.002 1.967 1.00 73.19 208 PRO A N 1
ATOM 1672 C CA . PRO A 1 208 ? -35.573 10.723 2.096 1.00 73.19 208 PRO A CA 1
ATOM 1673 C C . PRO A 1 208 ? -35.514 11.469 3.442 1.00 73.19 208 PRO A C 1
ATOM 1675 O O . PRO A 1 208 ? -36.554 11.918 3.937 1.00 73.19 208 PRO A O 1
ATOM 1678 N N . PRO A 1 209 ? -34.317 11.634 4.036 1.00 70.25 209 PRO A N 1
ATOM 1679 C CA . PRO A 1 209 ? -34.159 12.378 5.279 1.00 70.25 209 PRO A CA 1
ATOM 1680 C C . PRO A 1 209 ? -34.798 13.774 5.182 1.00 70.25 209 PRO A C 1
ATOM 1682 O O . PRO A 1 209 ? -34.689 14.417 4.130 1.00 70.25 209 PRO A O 1
ATOM 1685 N N . PRO A 1 210 ? -35.444 14.272 6.252 1.00 72.38 210 PRO A N 1
ATOM 1686 C CA . PRO A 1 210 ? -35.925 15.647 6.292 1.00 72.38 210 PRO A CA 1
ATOM 1687 C C . PRO A 1 210 ? -34.777 16.615 6.003 1.00 72.38 210 PRO A C 1
ATOM 1689 O O . PRO A 1 210 ? -33.656 16.406 6.470 1.00 72.38 210 PRO A O 1
ATOM 1692 N N . LYS A 1 211 ? -35.050 17.686 5.252 1.00 67.50 211 LYS A N 1
ATOM 1693 C CA . LYS A 1 211 ? -34.070 18.762 5.064 1.00 67.50 211 LYS A CA 1
ATOM 1694 C C . LYS A 1 211 ? -33.726 19.343 6.438 1.00 67.50 211 LYS A C 1
ATOM 1696 O O . LYS A 1 211 ? -34.619 19.807 7.141 1.00 67.50 211 LYS A O 1
ATOM 1701 N N . THR A 1 212 ? -32.458 19.290 6.827 1.00 68.00 212 THR A N 1
ATOM 1702 C CA . THR A 1 212 ? -31.955 19.945 8.038 1.00 68.00 212 THR A CA 1
ATOM 1703 C C . THR A 1 212 ? -32.049 21.465 7.881 1.00 68.00 212 THR A C 1
ATOM 1705 O O . THR A 1 212 ? -31.764 21.986 6.808 1.00 68.00 212 THR A O 1
ATOM 1708 N N . GLU A 1 213 ? -32.443 22.189 8.934 1.00 67.62 213 GLU A N 1
ATOM 1709 C CA . GLU A 1 213 ? -32.597 23.662 8.920 1.00 67.62 213 GLU A CA 1
ATOM 1710 C C . GLU A 1 213 ? -31.262 24.441 8.876 1.00 67.62 213 GLU A C 1
ATOM 1712 O O . GLU A 1 213 ? -31.246 25.668 8.923 1.00 67.62 213 GLU A O 1
ATOM 1717 N N . GLY A 1 214 ? -30.130 23.747 8.747 1.00 66.94 214 GLY A N 1
ATOM 1718 C CA . GLY A 1 214 ? -28.818 24.339 8.496 1.00 66.94 214 GLY A CA 1
ATOM 1719 C C . GLY A 1 214 ? -28.416 24.206 7.029 1.00 66.94 214 GLY A C 1
ATOM 1720 O O . GLY A 1 214 ? -28.818 23.265 6.348 1.00 66.94 214 GLY A O 1
ATOM 1721 N N . ASN A 1 215 ? -27.550 25.104 6.555 1.00 61.25 215 ASN A N 1
ATOM 1722 C CA . ASN A 1 215 ? -26.950 25.070 5.211 1.00 61.25 215 ASN A CA 1
ATOM 1723 C C . ASN A 1 215 ? -25.949 23.898 5.024 1.00 61.25 215 ASN A C 1
ATOM 1725 O O . ASN A 1 215 ? -25.069 23.943 4.161 1.00 61.25 215 ASN A O 1
ATOM 1729 N N . ASP A 1 216 ? -26.064 22.865 5.858 1.00 63.78 216 ASP A N 1
ATOM 1730 C CA . ASP A 1 216 ? -25.186 21.710 5.911 1.00 63.78 216 ASP A CA 1
ATOM 1731 C C . ASP A 1 216 ? -25.545 20.772 4.763 1.00 63.78 216 ASP A C 1
ATOM 1733 O O . ASP A 1 216 ? -26.486 19.978 4.808 1.00 63.78 216 ASP A O 1
ATOM 1737 N N . THR A 1 217 ? -24.790 20.900 3.677 1.00 62.44 217 THR A N 1
ATOM 1738 C CA . THR A 1 217 ? -24.868 19.965 2.561 1.00 62.44 217 THR A CA 1
ATOM 1739 C C . THR A 1 217 ? -24.193 18.656 2.960 1.00 62.44 217 THR A C 1
ATOM 1741 O O . THR A 1 217 ? -22.992 18.603 3.229 1.00 62.44 217 THR A O 1
ATOM 1744 N N . VAL A 1 218 ? -24.962 17.566 2.992 1.00 61.38 218 VAL A N 1
ATOM 1745 C CA . VAL A 1 218 ? -24.388 16.224 3.134 1.00 61.38 218 VAL A CA 1
ATOM 1746 C C . VAL A 1 218 ? -23.651 15.907 1.836 1.00 61.38 218 VAL A C 1
ATOM 1748 O O . VAL A 1 218 ? -24.263 15.654 0.799 1.00 61.38 218 VAL A O 1
ATOM 1751 N N . THR A 1 219 ? -22.321 15.963 1.880 1.00 57.06 219 THR A N 1
ATOM 1752 C CA . THR A 1 219 ? -21.484 15.654 0.718 1.00 57.06 219 THR A CA 1
ATOM 1753 C C . THR A 1 219 ? -21.441 14.142 0.522 1.00 57.06 219 THR A C 1
ATOM 1755 O O . THR A 1 219 ? -20.736 13.431 1.234 1.00 57.06 219 THR A O 1
ATOM 1758 N N . ILE A 1 220 ? -22.199 13.642 -0.452 1.00 61.12 220 ILE A N 1
ATOM 1759 C CA . ILE A 1 220 ? -22.186 12.231 -0.844 1.00 61.12 220 ILE A CA 1
ATOM 1760 C C . ILE A 1 220 ? -21.197 12.075 -2.001 1.00 61.12 220 ILE A C 1
ATOM 1762 O O . ILE A 1 220 ? -21.400 12.619 -3.084 1.00 61.12 220 ILE A O 1
ATOM 1766 N N . SER A 1 221 ? -20.120 11.323 -1.776 1.00 52.91 221 SER A N 1
ATOM 1767 C CA . SER A 1 221 ? -19.168 10.969 -2.832 1.00 52.91 221 SER A CA 1
ATOM 1768 C C . SER A 1 221 ? -19.604 9.663 -3.489 1.00 52.91 221 SER A C 1
ATOM 1770 O O . SER A 1 221 ? -19.453 8.594 -2.904 1.00 52.91 221 SER A O 1
ATOM 1772 N N . ILE A 1 222 ? -20.159 9.745 -4.697 1.00 68.38 222 ILE A N 1
ATOM 1773 C CA . ILE A 1 222 ? -20.562 8.573 -5.481 1.00 68.38 222 ILE A CA 1
ATOM 1774 C C . ILE A 1 222 ? -19.455 8.271 -6.491 1.00 68.38 222 ILE A C 1
ATOM 1776 O O . ILE A 1 222 ? -19.118 9.119 -7.315 1.00 68.38 222 ILE A O 1
ATOM 1780 N N . ASN A 1 223 ? -18.897 7.061 -6.446 1.00 53.41 223 ASN A N 1
ATOM 1781 C CA . ASN A 1 223 ? -17.971 6.587 -7.470 1.00 53.41 223 ASN A CA 1
ATOM 1782 C C . ASN A 1 223 ? -18.745 5.765 -8.509 1.00 53.41 223 ASN A C 1
ATOM 1784 O O . ASN A 1 223 ? -19.077 4.605 -8.269 1.00 53.41 223 ASN A O 1
ATOM 1788 N N . ILE A 1 224 ? -19.073 6.384 -9.645 1.00 65.75 224 ILE A N 1
ATOM 1789 C CA . ILE A 1 224 ? -19.755 5.719 -10.760 1.00 65.75 224 ILE A CA 1
ATOM 1790 C C . ILE A 1 224 ? -18.698 5.274 -11.767 1.00 65.75 224 ILE A C 1
ATOM 1792 O O . ILE A 1 224 ? -18.137 6.089 -12.498 1.00 65.75 224 ILE A O 1
ATOM 1796 N N . VAL A 1 225 ? -18.450 3.967 -11.832 1.00 65.06 225 VAL A N 1
ATOM 1797 C CA . VAL A 1 225 ? -17.594 3.372 -12.861 1.00 65.06 225 VAL A CA 1
ATOM 1798 C C . VAL A 1 225 ? -18.478 2.918 -14.016 1.00 65.06 225 VAL A C 1
ATOM 1800 O O . VAL A 1 225 ? -19.146 1.888 -13.940 1.00 65.06 225 VAL A O 1
ATOM 1803 N N . LEU A 1 226 ? -18.489 3.695 -15.099 1.00 71.44 226 LEU A N 1
ATOM 1804 C CA . LEU A 1 226 ? -19.119 3.280 -16.349 1.00 71.44 226 LEU A CA 1
ATOM 1805 C C . LEU A 1 226 ? -18.166 2.339 -17.090 1.00 71.44 226 LEU A C 1
ATOM 1807 O O . LEU A 1 226 ? -17.095 2.742 -17.545 1.00 71.44 226 LEU A O 1
ATOM 1811 N N . GLY A 1 227 ? -18.558 1.071 -17.193 1.00 73.50 227 GLY A N 1
ATOM 1812 C CA . GLY A 1 227 ? -17.899 0.106 -18.068 1.00 73.50 227 GLY A CA 1
ATOM 1813 C C . GLY A 1 227 ? -18.117 0.426 -19.556 1.00 73.50 227 GLY A C 1
ATOM 1814 O O . GLY A 1 227 ? -18.820 1.381 -19.893 1.00 73.50 227 GLY A O 1
ATOM 1815 N N . PRO A 1 228 ? -17.538 -0.371 -20.473 1.00 69.06 228 PRO A N 1
ATOM 1816 C CA . PRO A 1 228 ? -17.721 -0.176 -21.907 1.00 69.06 228 PRO A CA 1
ATOM 1817 C C . PRO A 1 228 ? -19.209 -0.204 -22.277 1.00 69.06 228 PRO A C 1
ATOM 1819 O O . PRO A 1 228 ? -19.890 -1.222 -22.151 1.00 69.06 228 PRO A O 1
ATOM 1822 N N . ILE A 1 229 ? -19.706 0.939 -22.746 1.00 69.38 229 ILE A N 1
ATOM 1823 C CA . ILE A 1 229 ? -21.086 1.106 -23.193 1.00 69.38 229 ILE A CA 1
ATOM 1824 C C . ILE A 1 229 ? -21.208 0.445 -24.566 1.00 69.38 229 ILE A C 1
ATOM 1826 O O . ILE A 1 229 ? -20.641 0.915 -25.551 1.00 69.38 229 ILE A O 1
ATOM 1830 N N . LYS A 1 230 ? -21.932 -0.676 -24.625 1.00 65.56 230 LYS A N 1
ATOM 1831 C CA . LYS A 1 230 ? -22.086 -1.484 -25.846 1.00 65.56 230 LYS A CA 1
ATOM 1832 C C . LYS A 1 230 ? -22.968 -0.810 -26.905 1.00 65.56 230 LYS A C 1
ATOM 1834 O O . LYS A 1 230 ? -22.814 -1.082 -28.091 1.00 65.56 230 LYS A O 1
ATOM 1839 N N . SER A 1 231 ? -23.884 0.054 -26.483 1.00 74.75 231 SER A N 1
ATOM 1840 C CA . SER A 1 231 ? -24.790 0.798 -27.358 1.00 74.75 231 SER A CA 1
ATOM 1841 C C . SER A 1 231 ? -25.391 1.982 -26.607 1.00 74.75 231 SER A C 1
ATOM 1843 O O . SER A 1 231 ? -25.674 1.872 -25.416 1.00 74.75 231 SER A O 1
ATOM 1845 N N . PHE A 1 232 ? -25.626 3.082 -27.314 1.00 70.75 232 PHE A N 1
ATOM 1846 C CA . PHE A 1 232 ? -26.293 4.277 -26.804 1.00 70.75 232 PHE A CA 1
ATOM 1847 C C . PHE A 1 232 ? -27.387 4.662 -27.805 1.00 70.75 232 PHE A C 1
ATOM 1849 O O . PHE A 1 232 ? -27.095 4.776 -28.995 1.00 70.75 232 PHE A O 1
ATOM 1856 N N . ASN A 1 233 ? -28.637 4.785 -27.353 1.00 67.94 233 ASN A N 1
ATOM 1857 C CA . ASN A 1 233 ? -29.780 5.120 -28.205 1.00 67.94 233 ASN A CA 1
ATOM 1858 C C . ASN A 1 233 ? -30.279 6.526 -27.845 1.00 67.94 233 ASN A C 1
ATOM 1860 O O . ASN A 1 233 ? -30.506 6.796 -26.671 1.00 67.94 233 ASN A O 1
ATOM 1864 N N . ILE A 1 234 ? -30.400 7.413 -28.838 1.00 70.75 234 ILE A N 1
ATOM 1865 C CA . ILE A 1 234 ? -30.732 8.846 -28.663 1.00 70.75 234 ILE A CA 1
ATOM 1866 C C . ILE A 1 234 ? -32.101 9.161 -29.291 1.00 70.75 234 ILE A C 1
ATOM 1868 O O . ILE A 1 234 ? -32.331 10.242 -29.814 1.00 70.75 234 ILE A O 1
ATOM 1872 N N . MET A 1 235 ? -33.012 8.194 -29.308 1.00 68.81 235 MET A N 1
ATOM 1873 C CA . MET A 1 235 ? -34.383 8.409 -29.771 1.00 68.81 235 MET A CA 1
ATOM 1874 C C . MET A 1 235 ? -35.328 8.068 -28.625 1.00 68.81 235 MET A C 1
ATOM 1876 O O . MET A 1 235 ? -35.756 6.924 -28.513 1.00 68.81 235 MET A O 1
ATOM 1880 N N . ASP A 1 236 ? -35.522 9.064 -27.760 1.00 52.19 236 ASP A N 1
ATOM 1881 C CA . ASP A 1 236 ? -36.783 9.472 -27.126 1.00 52.19 236 ASP A CA 1
ATOM 1882 C C . ASP A 1 236 ? -36.653 10.950 -26.709 1.00 52.19 236 ASP A C 1
ATOM 1884 O O . ASP A 1 236 ? -35.623 11.299 -26.080 1.00 52.19 236 ASP A O 1
#

Secondary structure (DSSP, 8-state):
-----------B-GGGGS--TT--EEEEE--SSS-S----EEEEE-TTS--------S---PEEEESS-TT-SS-SEEEEEEEETTEEEEEESSSEEEEEEESSTT-S-EEEEEEESS-TT-EEEEE-SSTT--SBEEEEEEEES-SS--EEEEEEEE---TTEEEPTTS-EEEGGGTTSSS--STTSTTSTT-------TT--TTSPPPPPSSS--------------S------

InterPro domains:
  IPR002172 Low-density lipoprotein (LDL) receptor class A repeat [PF00057] (159-194)
  IPR002172 Low-density lipoprotein (LDL) receptor class A repeat [PS50068] (159-195)
  IPR002172 Low-density lipoprotein (LDL) receptor class A repeat [SM00192] (159-196)
  IPR002172 Low-density lipoprotein (LDL) receptor class A repeat [cd00112] (160-194)
  IPR023415 Low-density lipoprotein (LDL) receptor class A, conserved site [PS01209] (172-194)
  IPR036055 LDL receptor-like superfamily [G3DSA:4.10.400.10] (155-197)
  IPR036055 LDL receptor-like superfamily [SSF57424] (155-195)

Radius of gyration: 24.6 Å; chains: 1; bounding box: 62×42×63 Å